Protein AF-A0A925MFT2-F1 (afdb_monomer)

Foldseek 3Di:
DDDDDDDDDDDDDDDPPPPDPPPFPWDQFPPRDIHHPQWDQQLVSPDTDGPQQLVQQVVHDFQDWGDDVPAAIFTDDSSGTDHDAAQPQDQHDPACAHFPGNVPAALVVVQAQDRDDWGQDRRRDIDCVRGDHHAQPQEDDDPACAHFARNVPAALVNVFAPDGPDWGADSRRHIDCVRPDQDGAQPQDQGPVAQAHAPGGPDWLVRQQAAAQPFIWGADSRRDTDNQRSALDDRHTEDGNQWYWDADPVGDIDTDGDD

Sequence (259 aa):
MFARACLWMVLGCVVALGSACVTSNASRCTSDVVCPSGMSCAPSGASCVDTDLVEACQGTSDGQSCLVAGFPPGTCFAGICQASRCGDARVTGTEECDGDVLASKTCQAFGFYEPTGLRCNAECRYDTSQCSGRCGDGIKNGAEQCDGTDLAKATCFTAGFYAAPGLTCKPNCMFDVAACTGGRCGDGVINALEQCDGAKFATTCALMGFAGAMSGLSCSDSCTFTTTSCLCSAGARCKAKTQRCECDKLGGCGCVAVR

pLDDT: mean 87.59, std 12.63, range [38.12, 98.0]

Nearest PDB structures (foldseek):
  3j7o-assembly1_W  TM=5.008E-01  e=5.931E+00  Sus scrofa
  5xu7-assembly1_C  TM=4.738E-01  e=5.577E+00  Escherichia coli K-12
  6rm3-assembly1_LW0  TM=4.426E-01  e=6.707E+00  Vairimorpha necatrix

Mean predicted aligned error: 12.87 Å

Solvent-accessible surface area (backbone atoms only — not comparable to full-atom values): 15012 Å² total; per-residue (Å²): 135,91,80,88,84,82,88,81,84,84,81,81,82,81,80,78,82,75,81,77,76,80,81,71,72,51,46,76,28,86,59,86,38,69,22,56,72,76,34,32,62,35,81,85,18,76,46,68,36,57,38,63,32,34,60,57,10,63,97,49,60,70,72,39,78,23,76,48,94,99,49,65,68,19,28,17,49,79,43,29,44,40,64,56,52,74,71,70,69,50,68,43,89,88,39,63,12,7,56,90,42,44,81,91,59,40,19,43,80,76,70,26,63,37,51,57,46,54,41,36,45,91,83,11,38,80,36,60,87,58,37,44,48,46,79,75,71,53,56,57,44,83,90,45,63,12,9,61,85,29,39,84,87,59,33,16,35,80,71,56,26,71,27,47,62,49,53,46,42,37,93,83,14,39,72,33,59,86,58,38,40,69,51,38,70,70,70,71,53,73,37,96,90,39,56,15,14,66,93,45,58,88,68,48,38,48,81,70,21,28,32,59,38,75,36,58,71,49,48,45,93,81,12,45,64,50,74,84,42,30,20,31,41,98,94,38,62,42,54,58,74,45,18,29,30,49,66,51,100,86,73,55,44,45,67,42,77,59,130

Structure (mmCIF, N/CA/C/O backbone):
data_AF-A0A925MFT2-F1
#
_entry.id   AF-A0A925MFT2-F1
#
loop_
_atom_site.group_PDB
_atom_site.id
_atom_site.type_symbol
_atom_site.label_atom_id
_atom_site.label_alt_id
_atom_site.label_comp_id
_atom_site.label_asym_id
_atom_site.label_entity_id
_atom_site.label_seq_id
_atom_site.pdbx_PDB_ins_code
_atom_site.Cartn_x
_atom_site.Cartn_y
_atom_site.Cartn_z
_atom_site.occupancy
_atom_site.B_iso_or_equiv
_atom_site.auth_seq_id
_atom_site.auth_comp_id
_atom_site.auth_asym_id
_atom_site.auth_atom_id
_atom_site.pdbx_PDB_model_num
ATOM 1 N N . MET A 1 1 ? -63.281 0.266 125.704 1.00 38.12 1 MET A N 1
ATOM 2 C CA . MET A 1 1 ? -63.140 -1.171 125.381 1.00 38.12 1 MET A CA 1
ATOM 3 C C . MET A 1 1 ? -62.760 -1.293 123.915 1.00 38.12 1 MET A C 1
ATOM 5 O O . MET A 1 1 ? -63.292 -0.559 123.099 1.00 38.12 1 MET A O 1
ATOM 9 N N . PHE A 1 2 ? -61.743 -2.106 123.646 1.00 39.50 2 PHE A N 1
ATOM 10 C CA . PHE A 1 2 ? -60.921 -2.137 122.435 1.00 39.50 2 PHE A CA 1
ATOM 11 C C . PHE A 1 2 ? -61.674 -2.533 121.154 1.00 39.50 2 PHE A C 1
ATOM 13 O O . PHE A 1 2 ? -62.404 -3.517 121.158 1.00 39.50 2 PHE A O 1
ATOM 20 N N . ALA A 1 3 ? -61.369 -1.862 120.040 1.00 40.06 3 ALA A N 1
ATOM 21 C CA . ALA A 1 3 ? -61.533 -2.412 118.695 1.00 40.06 3 ALA A CA 1
ATOM 22 C C . ALA A 1 3 ? -60.306 -2.027 117.850 1.00 40.06 3 ALA A C 1
ATOM 24 O O . ALA A 1 3 ? -60.046 -0.854 117.594 1.00 40.06 3 ALA A O 1
ATOM 25 N N . ARG A 1 4 ? -59.505 -3.038 117.498 1.00 46.34 4 ARG A N 1
ATOM 26 C CA . ARG A 1 4 ? -58.301 -2.948 116.661 1.00 46.34 4 ARG A CA 1
ATOM 27 C C . ARG A 1 4 ? -58.713 -2.731 115.201 1.00 46.34 4 ARG A C 1
ATOM 29 O O . ARG A 1 4 ? -59.431 -3.564 114.659 1.00 46.34 4 ARG A O 1
ATOM 36 N N . ALA A 1 5 ? -58.234 -1.662 114.566 1.00 45.50 5 ALA A N 1
ATOM 37 C CA . ALA A 1 5 ? -58.365 -1.458 113.123 1.00 45.50 5 ALA A CA 1
ATOM 38 C C . ALA A 1 5 ? -57.157 -2.064 112.393 1.00 45.50 5 ALA A C 1
ATOM 40 O O . ALA A 1 5 ? -56.010 -1.882 112.801 1.00 45.50 5 ALA A O 1
ATOM 41 N N . CYS A 1 6 ? -57.455 -2.841 111.355 1.00 43.38 6 CYS A N 1
ATOM 42 C CA . CYS A 1 6 ? -56.530 -3.677 110.605 1.00 43.38 6 CYS A CA 1
ATOM 43 C C . CYS A 1 6 ? -55.886 -2.910 109.436 1.00 43.38 6 CYS A C 1
ATOM 45 O O . CYS A 1 6 ? -56.496 -2.045 108.815 1.00 43.38 6 CYS A O 1
ATOM 47 N N . LEU A 1 7 ? -54.640 -3.282 109.175 1.00 42.62 7 LEU A N 1
ATOM 48 C CA . LEU A 1 7 ? -53.678 -2.819 108.181 1.00 42.62 7 LEU A CA 1
ATOM 49 C C . LEU A 1 7 ? -54.120 -3.100 106.731 1.00 42.62 7 LEU A C 1
ATOM 51 O O . LEU A 1 7 ? -54.342 -4.263 106.419 1.00 42.62 7 LEU A O 1
ATOM 55 N N . TRP A 1 8 ? -54.119 -2.107 105.831 1.00 42.12 8 TRP A N 1
ATOM 56 C CA . TRP A 1 8 ? -53.999 -2.325 104.374 1.00 42.12 8 TRP A CA 1
ATOM 57 C C . TRP A 1 8 ? -53.021 -1.305 103.769 1.00 42.12 8 TRP A C 1
ATOM 59 O O . TRP A 1 8 ? -53.326 -0.124 103.624 1.00 42.12 8 TRP A O 1
ATOM 69 N N . MET A 1 9 ? -51.812 -1.776 103.455 1.00 46.78 9 MET A N 1
ATOM 70 C CA . MET A 1 9 ? -50.780 -1.046 102.716 1.00 46.78 9 MET A CA 1
ATOM 71 C C . MET A 1 9 ? -51.081 -1.196 101.216 1.00 46.78 9 MET A C 1
ATOM 73 O O . MET A 1 9 ? -51.056 -2.307 100.692 1.00 46.78 9 MET A O 1
ATOM 77 N N . VAL A 1 10 ? -51.394 -0.098 100.526 1.00 53.25 10 VAL A N 1
ATOM 78 C CA . VAL A 1 10 ? -51.602 -0.087 99.069 1.00 53.25 10 VAL A CA 1
ATOM 79 C C . VAL A 1 10 ? -50.234 -0.050 98.388 1.00 53.25 10 VAL A C 1
ATOM 81 O O . VAL A 1 10 ? -49.556 0.976 98.393 1.00 53.25 10 VAL A O 1
ATOM 84 N N . LEU A 1 11 ? -49.813 -1.182 97.824 1.00 50.75 11 LEU A N 1
ATOM 85 C CA . LEU A 1 11 ? -48.606 -1.291 97.007 1.00 50.75 11 LEU A CA 1
ATOM 86 C C . LEU A 1 11 ? -48.924 -0.761 95.596 1.00 50.75 11 LEU A C 1
ATOM 88 O O . LEU A 1 11 ? -49.594 -1.424 94.807 1.00 50.75 11 LEU A O 1
ATOM 92 N N . GLY A 1 12 ? -48.496 0.468 95.299 1.00 51.16 12 GLY A N 1
ATOM 93 C CA . GLY A 1 12 ? -48.642 1.083 93.978 1.00 51.16 12 GLY A CA 1
ATOM 94 C C . GLY A 1 12 ? -47.750 0.394 92.945 1.00 51.16 12 GLY A C 1
ATOM 95 O O . GLY A 1 12 ? -46.526 0.464 93.026 1.00 51.16 12 GLY A O 1
ATOM 96 N N . CYS A 1 13 ? -48.364 -0.272 91.969 1.00 45.59 13 CYS A N 1
ATOM 97 C CA . CYS A 1 13 ? -47.673 -0.920 90.860 1.00 45.59 13 CYS A CA 1
ATOM 98 C C . CYS A 1 13 ? -47.281 0.143 89.817 1.00 45.59 13 CYS A C 1
ATOM 100 O O . CYS A 1 13 ? -48.120 0.605 89.045 1.00 45.59 13 CYS A O 1
ATOM 102 N N . VAL A 1 14 ? -46.013 0.562 89.809 1.00 55.78 14 VAL A N 1
ATOM 103 C CA . VAL A 1 14 ? -45.446 1.414 88.752 1.00 55.78 14 VAL A CA 1
ATOM 104 C C . VAL A 1 14 ? -45.285 0.556 87.497 1.00 55.78 14 VAL A C 1
ATOM 106 O O . VAL A 1 14 ? -44.393 -0.286 87.419 1.00 55.78 14 VAL A O 1
ATOM 109 N N . VAL A 1 15 ? -46.175 0.737 86.521 1.00 57.06 15 VAL A N 1
ATOM 110 C CA . VAL A 1 15 ? -46.064 0.102 85.203 1.00 57.06 15 VAL A CA 1
ATOM 111 C C . VAL A 1 15 ? -44.966 0.824 84.423 1.00 57.06 15 VAL A C 1
ATOM 113 O O . VAL A 1 15 ? -45.175 1.910 83.886 1.00 57.06 15 VAL A O 1
ATOM 116 N N . ALA A 1 16 ? -43.776 0.228 84.386 1.00 54.97 16 ALA A N 1
ATOM 117 C CA . ALA A 1 16 ? -42.713 0.637 83.482 1.00 54.97 16 ALA A CA 1
ATOM 118 C C . ALA A 1 16 ? -43.128 0.282 82.045 1.00 54.97 16 ALA A C 1
ATOM 120 O O . ALA A 1 16 ? -43.105 -0.883 81.650 1.00 54.97 16 ALA A O 1
ATOM 121 N N . L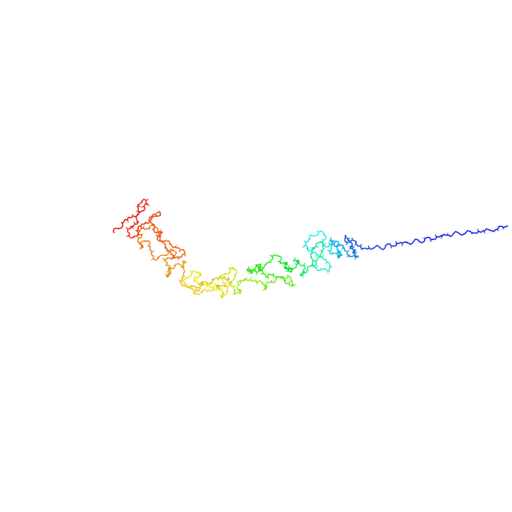EU A 1 17 ? -43.535 1.287 81.267 1.00 56.19 17 LEU A N 1
ATOM 122 C CA . LEU A 1 17 ? -43.662 1.172 79.815 1.00 56.19 17 LEU A CA 1
ATOM 123 C C . LEU A 1 17 ? -42.255 0.972 79.242 1.00 56.19 17 LEU A C 1
ATOM 125 O O . LEU A 1 17 ? -41.525 1.932 79.006 1.00 56.19 17 LEU A O 1
ATOM 129 N N . GLY A 1 18 ? -41.853 -0.288 79.083 1.00 53.09 18 GLY A N 1
ATOM 130 C CA . GLY A 1 18 ? -40.642 -0.647 78.364 1.00 53.09 18 GLY A CA 1
ATOM 131 C C . GLY A 1 18 ? -40.789 -0.233 76.906 1.00 53.09 18 GLY A C 1
ATOM 132 O O . GLY A 1 18 ? -41.547 -0.842 76.154 1.00 53.09 18 GLY A O 1
ATOM 133 N N . SER A 1 19 ? -40.080 0.817 76.508 1.00 60.16 19 SER A N 1
ATOM 134 C CA . SER A 1 19 ? -39.853 1.171 75.113 1.00 60.16 19 SER A CA 1
ATOM 135 C C . SER A 1 19 ? -39.113 0.008 74.447 1.00 60.16 19 SER A C 1
ATOM 137 O O . SER A 1 19 ? -37.902 -0.140 74.589 1.00 60.16 19 SER A O 1
ATOM 139 N N . ALA A 1 20 ? -39.845 -0.857 73.746 1.00 55.69 20 ALA A N 1
ATOM 140 C CA . ALA A 1 20 ? -39.244 -1.842 72.862 1.00 55.69 20 ALA A CA 1
ATOM 141 C C . ALA A 1 20 ? -38.667 -1.091 71.656 1.00 55.69 20 ALA A C 1
ATOM 143 O O . ALA A 1 20 ? -39.405 -0.637 70.781 1.00 55.69 20 ALA A O 1
ATOM 144 N N . CYS A 1 21 ? -37.349 -0.907 71.629 1.00 61.19 21 CYS A N 1
ATOM 145 C CA . CYS A 1 21 ? -36.664 -0.445 70.431 1.00 61.19 21 CYS A CA 1
ATOM 146 C C . CYS A 1 21 ? -36.882 -1.494 69.336 1.00 61.19 21 CYS A C 1
ATOM 148 O O . CYS A 1 21 ? -36.379 -2.611 69.443 1.00 61.19 21 CYS A O 1
ATOM 150 N N . VAL A 1 22 ? -37.627 -1.151 68.284 1.00 60.19 22 VAL A N 1
ATOM 151 C CA . VAL A 1 22 ? -37.594 -1.928 67.044 1.00 60.19 22 VAL A CA 1
ATOM 152 C C . VAL A 1 22 ? -36.184 -1.753 66.491 1.00 60.19 22 VAL A C 1
ATOM 154 O O . VAL A 1 22 ? -35.821 -0.668 66.039 1.00 60.19 22 VAL A O 1
ATOM 157 N N . THR A 1 23 ? -35.350 -2.784 66.603 1.00 58.16 23 THR A N 1
ATOM 158 C CA . THR A 1 23 ? -34.022 -2.788 65.991 1.00 58.16 23 THR A CA 1
ATOM 159 C C . THR A 1 23 ? -34.214 -2.931 64.491 1.00 58.16 23 THR A C 1
ATOM 161 O O . THR A 1 23 ? -34.389 -4.032 63.971 1.00 58.16 23 THR A O 1
ATOM 164 N N . SER A 1 24 ? -3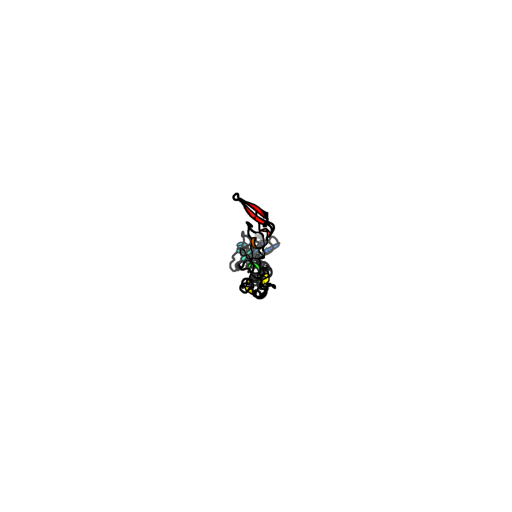4.250 -1.806 63.789 1.00 64.75 24 SER A N 1
ATOM 165 C CA . SER A 1 24 ? -34.212 -1.796 62.335 1.00 64.75 24 SER A CA 1
ATOM 166 C C . SER A 1 24 ? -32.866 -2.379 61.894 1.00 64.75 24 SER A C 1
ATOM 168 O O . SER A 1 24 ? -31.831 -1.789 62.193 1.00 64.75 24 SER A O 1
ATOM 170 N N . ASN A 1 25 ? -32.859 -3.491 61.151 1.00 74.12 25 ASN A N 1
ATOM 171 C CA . ASN A 1 25 ? -31.677 -3.990 60.422 1.00 74.12 25 ASN A CA 1
ATOM 172 C C . ASN A 1 25 ? -31.381 -3.099 59.199 1.00 74.12 25 ASN A C 1
ATOM 174 O O . ASN A 1 25 ? -31.184 -3.589 58.090 1.00 74.12 25 ASN A O 1
ATOM 178 N N . ALA A 1 26 ? -31.464 -1.784 59.389 1.00 81.12 26 ALA A N 1
ATOM 179 C CA . ALA A 1 26 ? -31.275 -0.779 58.365 1.00 81.12 26 ALA A CA 1
ATOM 180 C C . ALA A 1 26 ? -29.885 -0.166 58.539 1.00 81.12 26 ALA A C 1
ATOM 182 O O . ALA A 1 26 ? -29.541 0.315 59.622 1.00 81.12 26 ALA A O 1
ATOM 183 N N . SER A 1 27 ? -29.080 -0.202 57.485 1.00 83.25 27 SER A N 1
ATOM 184 C CA . SER A 1 27 ? -27.717 0.326 57.485 1.00 83.25 27 SER A CA 1
ATOM 185 C C . SER A 1 27 ? -27.731 1.791 57.042 1.00 83.25 27 SER A C 1
ATOM 187 O O . SER A 1 27 ? -28.384 2.154 56.065 1.00 83.25 27 SER A O 1
ATOM 189 N N . ARG A 1 28 ? -27.047 2.668 57.787 1.00 87.12 28 ARG A N 1
ATOM 190 C CA . ARG A 1 28 ? -26.844 4.068 57.380 1.00 87.12 28 ARG A CA 1
ATOM 191 C C . ARG A 1 28 ? -25.564 4.176 56.568 1.00 87.12 28 ARG A C 1
ATOM 193 O O . ARG A 1 28 ? -24.501 3.786 57.046 1.00 87.12 28 ARG A O 1
ATOM 200 N N . CYS A 1 29 ? -25.679 4.738 55.376 1.00 88.31 29 CYS A N 1
ATOM 201 C CA . CYS A 1 29 ? -24.557 5.050 54.511 1.00 88.31 29 CYS A CA 1
ATOM 202 C C . CYS A 1 29 ? -23.984 6.428 54.838 1.00 88.31 29 CYS A C 1
ATOM 204 O O . CYS A 1 29 ? -24.609 7.244 55.516 1.00 88.31 29 CYS A O 1
ATOM 206 N N . THR A 1 30 ? -22.798 6.712 54.306 1.00 85.38 30 THR A N 1
ATOM 207 C CA . THR A 1 30 ? -22.086 7.976 54.531 1.00 85.38 30 THR A CA 1
ATOM 208 C C . THR A 1 30 ? -22.842 9.205 54.005 1.00 85.38 30 THR A C 1
ATOM 210 O O . THR A 1 30 ? -22.586 10.310 54.469 1.00 85.38 30 THR A O 1
ATOM 213 N N . SER A 1 31 ? -23.779 9.045 53.062 1.00 78.62 31 SER A N 1
ATOM 214 C CA . SER A 1 31 ? -24.493 10.156 52.411 1.00 78.62 31 SER A CA 1
ATOM 215 C C . SER A 1 31 ? -25.959 10.315 52.851 1.00 78.62 31 SER A C 1
ATOM 217 O O . SER A 1 31 ? -26.830 10.497 52.004 1.00 78.62 31 SER A O 1
ATOM 219 N N . ASP A 1 32 ? -26.261 10.187 54.146 1.00 86.06 32 ASP A N 1
ATOM 220 C CA . ASP A 1 32 ? -27.629 10.265 54.712 1.00 86.06 32 ASP A CA 1
ATOM 221 C C . ASP A 1 32 ? -28.658 9.278 54.112 1.00 86.06 32 ASP A C 1
ATOM 223 O O . ASP A 1 32 ? -29.850 9.325 54.422 1.00 86.06 32 ASP A O 1
ATOM 227 N N . VAL A 1 33 ? -28.201 8.323 53.300 1.00 90.69 33 VAL A N 1
ATOM 228 C CA . VAL A 1 33 ? -29.012 7.235 52.752 1.00 90.69 33 VAL A CA 1
ATOM 229 C C . VAL A 1 33 ? -29.128 6.130 53.798 1.00 90.69 33 VAL A C 1
ATOM 231 O O . VAL A 1 33 ? -28.144 5.756 54.438 1.00 90.69 33 VAL A O 1
ATOM 234 N N . VAL A 1 34 ? -30.336 5.597 53.977 1.00 91.50 34 VAL A N 1
ATOM 235 C CA . VAL A 1 34 ? -30.604 4.465 54.871 1.00 91.50 34 VAL A CA 1
ATOM 236 C C . VAL A 1 34 ? -31.116 3.297 54.044 1.00 91.50 34 VAL A C 1
ATOM 238 O O . VAL A 1 34 ? -32.163 3.409 53.407 1.00 91.50 34 VAL A O 1
ATOM 241 N N . CYS A 1 35 ? -30.390 2.183 54.062 1.00 90.44 35 CYS A N 1
ATOM 242 C CA . CYS A 1 35 ? -30.739 1.002 53.289 1.00 90.44 35 CYS A CA 1
ATOM 243 C C . CYS A 1 35 ? -31.637 0.046 54.077 1.00 90.44 35 CYS A C 1
ATOM 245 O O . CYS A 1 35 ? -31.412 -0.158 55.274 1.00 90.44 35 CYS A O 1
ATOM 247 N N . PRO A 1 36 ? -32.669 -0.530 53.433 1.00 89.62 36 PRO A N 1
ATOM 248 C CA . PRO A 1 36 ? -33.518 -1.541 54.046 1.00 89.62 36 PRO A CA 1
ATOM 249 C C . PRO A 1 36 ? -32.754 -2.857 54.243 1.00 89.62 36 PRO A C 1
ATOM 251 O O . PRO A 1 36 ? -31.649 -3.053 53.741 1.00 89.62 36 PRO A O 1
ATOM 254 N N . SER A 1 37 ? -33.362 -3.781 54.982 1.00 86.38 37 SER A N 1
ATOM 255 C CA . SER A 1 37 ? -32.787 -5.103 55.237 1.00 86.38 37 SER A CA 1
ATOM 256 C C . SER A 1 37 ? -32.556 -5.874 53.932 1.00 86.38 37 SER A C 1
ATOM 258 O O . SER A 1 37 ? -33.445 -5.915 53.085 1.00 86.38 37 SER A O 1
ATOM 260 N N . GLY A 1 38 ? -31.378 -6.490 53.790 1.00 82.50 38 GLY A N 1
ATOM 261 C CA . GLY A 1 38 ? -30.958 -7.192 52.567 1.00 82.50 38 GLY A CA 1
ATOM 262 C C . GLY A 1 38 ? -30.256 -6.308 51.530 1.00 82.50 38 GLY A C 1
ATOM 263 O O . GLY A 1 38 ? -29.895 -6.797 50.467 1.00 82.50 38 GLY A O 1
ATOM 264 N N . MET A 1 39 ? -30.054 -5.019 51.823 1.00 90.25 39 MET A N 1
ATOM 265 C CA . MET A 1 39 ? -29.257 -4.120 50.991 1.00 90.25 39 MET A CA 1
ATOM 266 C C . MET A 1 39 ? -28.061 -3.562 51.758 1.00 90.25 39 MET A C 1
ATOM 268 O O . MET A 1 39 ? -28.143 -3.224 52.943 1.00 90.25 39 MET A O 1
ATOM 272 N N . SER A 1 40 ? -26.960 -3.403 51.035 1.00 90.81 40 SER A N 1
ATOM 273 C CA . SER A 1 40 ? -25.732 -2.783 51.510 1.00 90.81 40 SER A CA 1
ATOM 274 C C . SER A 1 40 ? -25.544 -1.414 50.865 1.00 90.81 40 SER A C 1
ATOM 276 O O . SER A 1 40 ? -26.008 -1.141 49.755 1.00 90.81 40 SER A O 1
ATOM 278 N N . CYS A 1 41 ? -24.837 -0.53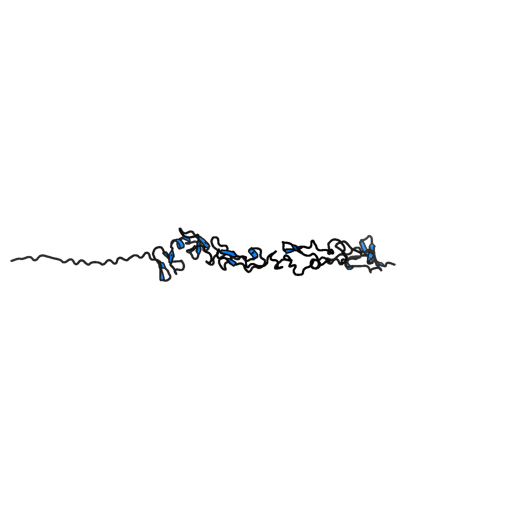2 51.565 1.00 90.38 41 CYS A N 1
ATOM 279 C CA . CYS A 1 41 ? -24.405 0.730 50.985 1.00 90.38 41 CYS A CA 1
ATOM 280 C C . CYS A 1 41 ? -23.462 0.457 49.812 1.00 90.38 41 CYS A C 1
ATOM 282 O O . CYS A 1 41 ? -22.474 -0.263 49.971 1.00 90.38 41 CYS A O 1
ATOM 284 N N . ALA A 1 42 ? -23.731 1.068 48.658 1.00 89.06 42 ALA A N 1
ATOM 285 C CA . ALA A 1 42 ? -22.765 1.108 47.570 1.00 89.06 42 ALA A CA 1
ATOM 286 C C . ALA A 1 42 ? -21.446 1.727 48.074 1.00 89.06 42 ALA A C 1
ATOM 288 O O . ALA A 1 42 ? -21.489 2.597 48.950 1.00 89.06 42 ALA A O 1
ATOM 289 N N . PRO A 1 43 ? -20.279 1.381 47.506 1.00 85.56 43 PRO A N 1
ATOM 290 C CA . PRO A 1 43 ? -19.001 1.973 47.916 1.00 85.56 43 PRO A CA 1
ATOM 291 C C . PRO A 1 43 ? -18.942 3.504 47.783 1.00 85.56 43 PRO A C 1
ATOM 293 O O . PRO A 1 43 ? -18.203 4.159 48.512 1.00 85.56 43 PRO A O 1
ATOM 296 N N . SER A 1 44 ? -19.768 4.096 46.911 1.00 84.94 44 SER A N 1
ATOM 297 C CA . SER A 1 44 ? -19.952 5.552 46.808 1.00 84.94 44 SER A CA 1
ATOM 298 C C . SER A 1 44 ? -20.721 6.173 47.984 1.00 84.94 44 SER A C 1
ATOM 300 O O . SER A 1 44 ? -20.773 7.393 48.111 1.00 84.94 44 SER A O 1
ATOM 302 N N . GLY A 1 45 ? -21.378 5.359 48.812 1.00 84.50 45 GLY A N 1
ATOM 303 C CA . GLY A 1 45 ? -22.275 5.766 49.894 1.00 84.50 45 GLY A CA 1
ATOM 304 C C . GLY A 1 45 ? -23.647 6.263 49.430 1.00 84.50 45 GLY A C 1
ATOM 305 O O . GLY A 1 45 ? -24.574 6.251 50.229 1.00 84.50 45 GLY A O 1
ATOM 306 N N . ALA A 1 46 ? -23.792 6.634 48.153 1.00 87.06 46 ALA A N 1
ATOM 307 C CA . ALA A 1 46 ? -24.928 7.384 47.606 1.00 87.06 46 ALA A CA 1
ATOM 308 C C . ALA A 1 46 ? -26.192 6.566 47.302 1.00 87.06 46 ALA A C 1
ATOM 310 O O . ALA A 1 46 ? -27.219 7.135 46.937 1.00 87.06 46 ALA A O 1
ATOM 311 N N . SER A 1 47 ? -26.131 5.238 47.389 1.00 89.75 47 SER A N 1
ATOM 312 C CA . SER A 1 47 ? -27.246 4.367 47.005 1.00 89.75 47 SER A CA 1
ATOM 313 C C . SER A 1 47 ? -27.195 3.030 47.733 1.00 89.75 47 SER A C 1
ATOM 315 O O . SER A 1 47 ? -26.144 2.619 48.230 1.00 89.75 47 SER A O 1
ATOM 317 N N . CYS A 1 48 ? -28.344 2.363 47.774 1.00 91.44 48 CYS A N 1
ATOM 318 C CA . CYS A 1 48 ? -28.480 1.005 48.274 1.00 91.44 48 CYS A CA 1
ATOM 319 C C . CYS A 1 48 ? -28.408 0.032 47.106 1.00 91.44 48 CYS A C 1
ATOM 321 O O . CYS A 1 48 ? -29.092 0.215 46.099 1.00 91.44 48 CYS A O 1
ATOM 323 N N . VAL A 1 49 ? -27.588 -0.995 47.259 1.00 91.88 49 VAL A N 1
ATOM 324 C CA . VAL A 1 49 ? -27.425 -2.083 46.298 1.00 91.88 49 VAL A CA 1
ATOM 325 C C . VAL A 1 49 ? -27.579 -3.407 47.025 1.00 91.88 49 VAL A C 1
ATOM 327 O O . VAL A 1 49 ? -27.397 -3.482 48.241 1.00 91.88 49 VAL A O 1
ATOM 330 N N . ASP A 1 50 ? -27.959 -4.441 46.285 1.00 91.62 50 ASP A N 1
ATOM 331 C CA . ASP A 1 50 ? -28.077 -5.786 46.837 1.00 91.62 50 ASP A CA 1
ATOM 332 C C . ASP A 1 50 ? -26.743 -6.226 47.463 1.00 91.62 50 ASP A C 1
ATOM 334 O O . ASP A 1 50 ? -25.671 -5.981 46.893 1.00 91.62 50 ASP A O 1
ATOM 338 N N . THR A 1 51 ? -26.805 -6.812 48.660 1.00 90.38 51 THR A N 1
ATOM 339 C CA . THR A 1 51 ? -25.613 -7.219 49.410 1.00 90.38 51 THR A CA 1
ATOM 340 C C . THR A 1 51 ? -24.761 -8.214 48.617 1.00 90.38 51 THR A C 1
ATOM 342 O O . THR A 1 51 ? -23.537 -8.059 48.603 1.00 90.38 51 THR A O 1
ATOM 345 N N . ASP A 1 52 ? -25.378 -9.127 47.860 1.00 91.38 52 ASP A N 1
ATOM 346 C CA . ASP A 1 52 ? -24.667 -10.155 47.092 1.00 91.38 52 ASP A CA 1
ATOM 347 C C . ASP A 1 52 ? -23.812 -9.537 45.969 1.00 91.38 52 ASP A C 1
ATOM 349 O O . ASP A 1 52 ? -22.719 -10.018 45.665 1.00 91.38 52 ASP A O 1
ATOM 353 N N . LEU A 1 53 ? -24.265 -8.424 45.371 1.00 91.75 53 LEU A N 1
ATOM 354 C CA . LEU A 1 53 ? -23.522 -7.715 44.318 1.00 91.75 53 LEU A CA 1
ATOM 355 C C . LEU A 1 53 ? -22.272 -7.011 44.859 1.00 91.75 53 LEU A C 1
ATOM 357 O O . LEU A 1 53 ? -21.283 -6.880 44.135 1.00 91.75 53 LEU A O 1
ATOM 361 N N . VAL A 1 54 ? -22.317 -6.527 46.102 1.00 91.69 54 VAL A N 1
ATOM 362 C CA . VAL A 1 54 ? -21.175 -5.867 46.757 1.00 91.69 54 VAL A CA 1
ATOM 363 C C . VAL A 1 54 ? -20.175 -6.907 47.252 1.00 91.69 54 VAL A C 1
ATOM 365 O O . VAL A 1 54 ? -18.973 -6.757 47.035 1.00 91.69 54 VAL A O 1
ATOM 368 N N . GLU A 1 55 ? -20.659 -7.986 47.870 1.00 91.88 55 GLU A N 1
ATOM 369 C CA . GLU A 1 55 ? -19.811 -9.076 48.362 1.00 91.88 55 GLU A CA 1
ATOM 370 C C . GLU A 1 55 ? -19.069 -9.781 47.222 1.00 91.88 55 GLU A C 1
ATOM 372 O O . GLU A 1 55 ? -17.871 -10.038 47.341 1.00 91.88 55 GLU A O 1
ATOM 377 N N . ALA A 1 56 ? -19.724 -9.991 46.073 1.00 91.94 56 ALA A N 1
ATOM 378 C CA . ALA A 1 56 ? -19.102 -10.603 44.897 1.00 91.94 56 ALA A CA 1
ATOM 379 C C . ALA A 1 56 ? -17.903 -9.818 44.331 1.00 91.94 56 ALA A C 1
ATOM 381 O O . ALA A 1 56 ? -17.108 -10.383 43.582 1.00 91.94 56 ALA A O 1
ATOM 382 N N . CYS A 1 57 ? -17.764 -8.534 44.675 1.00 94.06 57 CYS A N 1
ATOM 383 C CA . CYS A 1 57 ? -16.673 -7.670 44.222 1.00 94.06 57 CYS A CA 1
ATOM 384 C C . CYS A 1 57 ? -15.794 -7.139 45.356 1.00 94.06 57 CYS A C 1
ATOM 386 O O . CYS A 1 57 ? -14.898 -6.321 45.125 1.00 94.06 57 CYS A O 1
ATOM 388 N N . GLN A 1 58 ? -16.001 -7.610 46.585 1.00 91.81 58 GLN A N 1
ATOM 389 C CA . GLN A 1 58 ? -15.214 -7.172 47.725 1.00 91.81 58 GLN A CA 1
ATOM 390 C C . GLN A 1 58 ? -13.751 -7.614 47.569 1.00 91.81 58 GLN A C 1
ATOM 392 O O . GLN A 1 58 ? -13.449 -8.794 47.415 1.00 91.81 58 GLN A O 1
ATOM 397 N N . GLY A 1 59 ? -12.822 -6.653 47.588 1.00 88.62 59 GLY A N 1
ATOM 398 C CA . GLY A 1 59 ? -11.390 -6.923 47.395 1.00 88.62 59 GLY A CA 1
ATOM 399 C C . GLY A 1 59 ? -11.005 -7.320 45.965 1.00 88.62 59 GLY A C 1
ATOM 400 O O . GLY A 1 59 ? -9.860 -7.698 45.727 1.00 88.62 59 GLY A O 1
ATOM 401 N N . THR A 1 60 ? -11.939 -7.212 45.021 1.00 91.38 60 THR A N 1
ATOM 402 C CA . THR A 1 60 ? -11.722 -7.517 43.609 1.00 91.38 60 THR A CA 1
ATOM 403 C C . THR A 1 60 ? -11.491 -6.220 42.830 1.00 91.38 60 THR A C 1
ATOM 405 O O . THR A 1 60 ? -12.118 -5.198 43.109 1.00 91.38 60 THR A O 1
ATOM 408 N N . SER A 1 61 ? -10.566 -6.231 41.867 1.00 91.25 61 SER A N 1
ATOM 409 C CA . SER A 1 61 ? -10.299 -5.069 41.014 1.00 91.25 61 SER A CA 1
ATOM 410 C C . SER A 1 61 ? -11.383 -4.874 39.952 1.00 91.25 61 SER A C 1
ATOM 412 O O . SER A 1 61 ? -11.994 -5.840 39.490 1.00 91.25 61 SER A O 1
ATOM 414 N N . ASP A 1 62 ? -11.561 -3.633 39.499 1.00 90.06 62 ASP A N 1
ATOM 415 C CA . ASP A 1 62 ? -12.459 -3.330 38.384 1.00 90.06 62 ASP A CA 1
ATOM 416 C C . ASP A 1 62 ? -12.103 -4.154 37.131 1.00 90.06 62 ASP A C 1
ATOM 418 O O . ASP A 1 62 ? -10.930 -4.393 36.830 1.00 90.06 62 ASP A O 1
ATOM 422 N N . GLY A 1 63 ? -13.131 -4.614 36.413 1.00 85.94 63 GLY A N 1
ATOM 423 C CA . GLY A 1 63 ? -13.013 -5.437 35.205 1.00 85.94 63 GLY A CA 1
ATOM 424 C C . GLY A 1 63 ? -12.876 -6.946 35.443 1.00 85.94 63 GLY A C 1
ATOM 425 O O . GLY A 1 63 ? -12.947 -7.717 34.488 1.00 85.94 63 GLY A O 1
ATOM 426 N N . GLN A 1 64 ? -12.715 -7.405 36.688 1.00 90.06 64 GLN A N 1
ATOM 427 C CA . GLN A 1 64 ? -12.782 -8.838 37.003 1.00 90.06 64 GLN A CA 1
ATOM 428 C C . GLN A 1 64 ? -14.216 -9.360 36.873 1.00 90.06 64 GLN A C 1
ATOM 430 O O . GLN A 1 64 ? -15.171 -8.668 37.221 1.00 90.06 64 GLN A O 1
ATOM 435 N N . SER A 1 65 ? -14.366 -10.599 36.407 1.00 89.44 65 SER A N 1
ATOM 436 C CA . SER A 1 65 ? -15.661 -11.278 36.337 1.00 89.44 65 SER A CA 1
ATOM 437 C C . SER A 1 65 ? -16.224 -11.563 37.730 1.00 89.44 65 SER A C 1
ATOM 439 O O . SER A 1 65 ? -15.495 -12.051 38.593 1.00 89.44 65 SER A O 1
ATOM 441 N N . CYS A 1 66 ? -17.525 -11.362 37.907 1.00 90.94 66 CYS A N 1
ATOM 442 C CA . CYS A 1 66 ? -18.268 -11.708 39.115 1.00 90.94 66 CYS A CA 1
ATOM 443 C C . CYS A 1 66 ? -19.511 -12.536 38.755 1.00 90.94 66 CYS A C 1
ATOM 445 O O . CYS A 1 66 ? -20.105 -12.371 37.686 1.00 90.94 66 CYS A O 1
ATOM 447 N N . LEU A 1 67 ? -19.887 -13.458 39.644 1.00 90.44 67 LEU A N 1
ATOM 448 C CA . LEU A 1 67 ? -21.041 -14.340 39.480 1.00 90.44 67 LEU A CA 1
ATOM 449 C C . LEU A 1 67 ? -21.910 -14.260 40.730 1.00 90.44 67 LEU A C 1
ATOM 451 O O . LEU A 1 67 ? -21.439 -14.547 41.828 1.00 90.44 67 LEU A O 1
ATOM 455 N N . VAL A 1 68 ? -23.178 -13.904 40.543 1.00 90.94 68 VAL A N 1
ATOM 456 C CA . VAL A 1 68 ? -24.185 -13.842 41.606 1.00 90.94 68 VAL A CA 1
ATOM 457 C C . VAL A 1 68 ? -25.352 -14.747 41.221 1.00 90.94 68 VAL A C 1
ATOM 459 O O . VAL A 1 68 ? -25.744 -14.816 40.055 1.00 90.94 68 VAL A O 1
ATOM 462 N N . ALA A 1 69 ? -25.883 -15.502 42.183 1.00 88.69 69 ALA A N 1
ATOM 463 C CA . ALA A 1 69 ? -26.952 -16.459 41.923 1.00 88.69 69 ALA A CA 1
ATOM 464 C C . ALA A 1 69 ? -28.214 -15.742 41.409 1.00 88.69 69 ALA A C 1
ATOM 466 O O . ALA A 1 69 ? -28.708 -14.812 42.035 1.00 88.69 69 ALA A O 1
ATOM 467 N N . GLY A 1 70 ? -28.741 -16.171 40.258 1.00 84.44 70 GLY A N 1
ATOM 468 C CA . GLY A 1 70 ? -29.905 -15.529 39.628 1.00 84.44 70 GLY A CA 1
ATOM 469 C C . GLY A 1 70 ? -29.597 -14.224 38.881 1.00 84.44 70 GLY A C 1
ATOM 470 O O . GLY A 1 70 ? -30.516 -13.614 38.337 1.00 84.44 70 GLY A O 1
ATOM 471 N N . PHE A 1 71 ? -28.327 -13.822 38.805 1.00 82.56 71 PHE A N 1
ATOM 472 C CA . PHE A 1 71 ? -27.860 -12.660 38.057 1.00 82.56 71 PHE A CA 1
ATOM 473 C C . PHE A 1 71 ? -27.079 -13.108 36.806 1.00 82.56 71 PHE A C 1
ATOM 475 O O . PHE A 1 71 ? -26.375 -14.123 36.859 1.00 82.56 71 PHE A O 1
ATOM 482 N N . PRO A 1 72 ? -27.179 -12.398 35.665 1.00 83.50 72 PRO A N 1
ATOM 483 C CA . PRO A 1 72 ? -26.324 -12.662 34.510 1.00 83.50 72 PRO A CA 1
ATOM 484 C C . PRO A 1 72 ? -24.836 -12.534 34.875 1.00 83.50 72 PRO A C 1
ATOM 486 O O . PRO A 1 72 ? -24.507 -11.819 35.823 1.00 83.50 72 PRO A O 1
ATOM 489 N N . PRO A 1 73 ? -23.920 -13.170 34.120 1.00 85.88 73 PRO A N 1
ATOM 490 C CA . PRO A 1 73 ? -22.493 -12.921 34.279 1.00 85.88 73 PRO A CA 1
ATOM 491 C C . PRO A 1 73 ? -22.205 -11.418 34.248 1.00 85.88 73 PRO A C 1
ATOM 493 O O . PRO A 1 73 ? -22.693 -10.698 33.373 1.00 85.88 73 PRO A O 1
ATOM 496 N N . GLY A 1 74 ? -21.444 -10.951 35.231 1.00 89.50 74 GLY A N 1
ATOM 497 C CA . GLY A 1 74 ? -21.135 -9.541 35.393 1.00 89.50 74 GLY A CA 1
ATOM 498 C C . GLY A 1 74 ? -19.647 -9.292 35.551 1.00 89.50 74 GLY A C 1
ATOM 499 O O . GLY A 1 74 ? -18.824 -10.211 35.572 1.00 89.50 74 GLY A O 1
ATOM 500 N N . THR A 1 75 ? -19.306 -8.020 35.694 1.00 91.56 75 THR A N 1
ATOM 501 C CA . THR A 1 75 ? -17.958 -7.570 36.027 1.00 91.56 75 THR A CA 1
ATOM 502 C C . THR A 1 75 ? -17.989 -6.589 37.188 1.00 91.56 75 THR A C 1
ATOM 504 O O . THR A 1 75 ? -18.955 -5.848 37.382 1.00 91.56 75 THR A O 1
ATOM 507 N N . CYS A 1 76 ? -16.930 -6.603 37.990 1.00 92.19 76 CYS A N 1
ATOM 508 C CA . CYS A 1 76 ? -16.773 -5.675 39.091 1.00 92.19 76 CYS A CA 1
ATOM 509 C C . CYS A 1 76 ? -16.488 -4.273 38.571 1.00 92.19 76 CYS A C 1
ATOM 511 O O . CYS A 1 76 ? -15.591 -4.073 37.749 1.00 92.19 76 CYS A O 1
ATOM 513 N N . PHE A 1 77 ? -17.232 -3.300 39.084 1.00 90.62 77 PHE A N 1
ATOM 514 C CA . PHE A 1 77 ? -16.944 -1.894 38.880 1.00 90.62 77 PHE A CA 1
ATOM 515 C C . PHE A 1 77 ? -17.271 -1.086 40.128 1.00 90.62 77 PHE A C 1
ATOM 517 O O . PHE A 1 77 ? -18.392 -1.148 40.638 1.00 90.62 77 PHE A O 1
ATOM 524 N N . ALA A 1 78 ? -16.295 -0.313 40.603 1.00 89.88 78 ALA A N 1
ATOM 525 C CA . ALA A 1 78 ? -16.403 0.476 41.824 1.00 89.88 78 ALA A CA 1
ATOM 526 C C . ALA A 1 78 ? -16.897 -0.365 43.019 1.00 89.88 78 ALA A C 1
ATOM 528 O O . ALA A 1 78 ? -17.702 0.104 43.821 1.00 89.88 78 ALA A O 1
ATOM 529 N N . GLY A 1 79 ? -16.432 -1.619 43.106 1.00 89.94 79 GLY A N 1
ATOM 530 C CA . GLY A 1 79 ? -16.778 -2.567 44.170 1.00 89.94 79 GLY A CA 1
ATOM 531 C C . GLY A 1 79 ? -18.197 -3.145 44.106 1.00 89.94 79 GLY A C 1
ATOM 532 O O . GLY A 1 79 ? -18.683 -3.638 45.118 1.00 89.94 79 GLY A O 1
ATOM 533 N N . ILE A 1 80 ? -18.868 -3.082 42.950 1.00 91.31 80 ILE A N 1
ATOM 534 C CA . ILE A 1 80 ? -20.207 -3.653 42.734 1.00 91.31 80 ILE A CA 1
ATOM 535 C C . ILE A 1 80 ? -20.186 -4.539 41.487 1.00 91.31 80 ILE A C 1
ATOM 537 O O . ILE A 1 80 ? -19.646 -4.140 40.454 1.00 91.31 80 ILE A O 1
ATOM 541 N N . CYS A 1 81 ? -20.801 -5.717 41.563 1.00 91.62 81 CYS A N 1
ATOM 542 C CA . CYS A 1 81 ? -20.997 -6.592 40.413 1.00 91.62 81 CYS A CA 1
ATOM 543 C C . CYS A 1 81 ? -22.074 -6.017 39.481 1.00 91.62 81 CYS A C 1
ATOM 545 O O . CYS A 1 81 ? -23.230 -5.870 39.875 1.00 91.62 81 CYS A O 1
ATOM 547 N N . GLN A 1 82 ? -21.706 -5.668 38.248 1.00 90.38 82 GLN A N 1
ATOM 548 C CA . GLN A 1 82 ? -22.625 -5.122 37.246 1.00 90.38 82 GLN A CA 1
ATOM 549 C C . GLN A 1 82 ? -22.791 -6.110 36.093 1.00 90.38 82 GLN A C 1
ATOM 551 O O . GLN A 1 82 ? -21.802 -6.627 35.578 1.00 90.38 82 GLN A O 1
ATOM 556 N N . ALA A 1 83 ? -24.037 -6.384 35.693 1.00 87.19 83 ALA A N 1
ATOM 557 C CA . ALA A 1 83 ? -24.323 -7.285 34.578 1.00 87.19 83 ALA A CA 1
ATOM 558 C C . ALA A 1 83 ? -23.755 -6.705 33.283 1.00 87.19 83 ALA A C 1
ATOM 560 O O . ALA A 1 83 ? -24.022 -5.538 32.976 1.00 87.19 83 ALA A O 1
ATOM 561 N N . SER A 1 84 ? -23.048 -7.548 32.530 1.00 85.19 84 SER A N 1
ATOM 562 C CA . SER A 1 84 ? -22.609 -7.233 31.173 1.00 85.19 84 SER A CA 1
ATOM 563 C C . SER A 1 84 ? -23.828 -7.044 30.278 1.00 85.19 84 SER A C 1
ATOM 565 O O . SER A 1 84 ? -24.664 -7.948 30.168 1.00 85.19 84 SER A O 1
ATOM 567 N N . ARG A 1 85 ? -23.963 -5.859 29.681 1.00 87.56 85 ARG A N 1
ATOM 568 C CA . ARG A 1 85 ? -25.061 -5.539 28.770 1.00 87.56 85 ARG A CA 1
ATOM 569 C C . ARG A 1 85 ? -24.614 -4.512 27.744 1.00 87.56 85 ARG A C 1
ATOM 571 O O . ARG A 1 85 ? -23.954 -3.540 28.095 1.00 87.56 85 ARG A O 1
ATOM 578 N N . CYS A 1 86 ? -25.151 -4.661 26.542 1.00 90.19 86 CYS A N 1
ATOM 579 C CA . CYS A 1 86 ? -24.816 -3.755 25.467 1.00 90.19 86 CYS A CA 1
ATOM 580 C C . CYS A 1 86 ? -25.396 -2.361 25.720 1.00 90.19 86 CYS A C 1
ATOM 582 O O . CYS A 1 86 ? -26.572 -2.218 26.079 1.00 90.19 86 CYS A O 1
ATOM 584 N N . GLY A 1 87 ? -24.579 -1.338 25.500 1.00 89.88 87 GLY A N 1
ATOM 585 C CA . GLY A 1 87 ? -24.889 0.061 25.766 1.00 89.88 87 GLY A CA 1
ATOM 586 C C . GLY A 1 87 ? -24.565 0.509 27.194 1.00 89.88 87 GLY A C 1
ATOM 587 O O . GLY A 1 87 ? -25.124 1.514 27.643 1.00 89.88 87 GLY A O 1
ATOM 588 N N . ASP A 1 88 ? -23.723 -0.216 27.937 1.00 88.94 88 ASP A N 1
ATOM 589 C CA . ASP A 1 88 ? -23.258 0.192 29.269 1.00 88.94 88 ASP A CA 1
ATOM 590 C C . ASP A 1 88 ? -21.939 0.988 29.257 1.00 88.94 88 ASP A C 1
ATOM 592 O O . ASP A 1 88 ? -21.408 1.337 30.318 1.00 88.94 88 ASP A O 1
ATOM 596 N N . ALA A 1 89 ? -21.475 1.355 28.058 1.00 89.94 89 ALA A N 1
ATOM 597 C CA . ALA A 1 89 ? -20.231 2.062 27.780 1.00 89.94 89 ALA A CA 1
ATOM 598 C C . ALA A 1 89 ? -18.975 1.294 28.222 1.00 89.94 89 ALA A C 1
ATOM 600 O O . ALA A 1 89 ? -17.940 1.904 28.524 1.00 89.94 89 ALA A O 1
ATOM 601 N N . ARG A 1 90 ? -19.036 -0.042 28.265 1.00 88.69 90 ARG A N 1
ATOM 602 C CA . ARG A 1 90 ? -17.890 -0.905 28.550 1.00 88.69 90 ARG A CA 1
ATOM 603 C C . ARG A 1 90 ? -17.883 -2.125 27.656 1.00 88.69 90 ARG A C 1
ATOM 605 O O . ARG A 1 90 ? -18.906 -2.705 27.361 1.00 88.69 90 ARG A O 1
ATOM 612 N N . VAL A 1 91 ? -16.688 -2.583 27.307 1.00 90.56 91 VAL A N 1
ATOM 613 C CA . VAL A 1 91 ? -16.533 -3.855 26.596 1.00 90.56 91 VAL A CA 1
ATOM 614 C C . VAL A 1 91 ? -16.355 -4.954 27.633 1.00 90.56 91 VAL A C 1
ATOM 616 O O . VAL A 1 91 ? -15.270 -5.089 28.206 1.00 90.56 91 VAL A O 1
ATOM 619 N N . THR A 1 92 ? -17.424 -5.697 27.927 1.00 87.50 92 THR A N 1
ATOM 620 C CA . THR A 1 92 ? -17.409 -6.750 28.953 1.00 87.50 92 THR A CA 1
ATOM 621 C C . THR A 1 92 ? -18.013 -8.061 28.453 1.00 87.50 92 THR A C 1
ATOM 623 O O . THR A 1 92 ? -18.718 -8.119 27.449 1.00 87.50 92 THR A O 1
ATOM 626 N N . GLY A 1 93 ? -17.716 -9.165 29.144 1.00 83.75 93 GLY A N 1
ATOM 627 C CA . GLY A 1 93 ? -18.273 -10.474 28.799 1.00 83.75 93 GLY A CA 1
ATOM 628 C C . GLY A 1 93 ? -17.954 -10.897 27.358 1.00 83.75 93 GLY A C 1
ATOM 629 O O . GLY A 1 93 ? -16.798 -11.142 27.025 1.00 83.75 93 GLY A O 1
ATOM 630 N N . THR A 1 94 ? -18.991 -11.029 26.525 1.00 85.31 94 THR A N 1
ATOM 631 C CA . THR A 1 94 ? -18.898 -11.468 25.117 1.00 85.31 94 THR A CA 1
ATOM 632 C C . THR A 1 94 ? -19.004 -10.329 24.099 1.00 85.31 94 THR A C 1
ATOM 634 O O . THR A 1 94 ? -19.197 -10.590 22.912 1.00 85.31 94 THR A O 1
ATOM 637 N N . GLU A 1 95 ? -18.977 -9.081 24.552 1.00 92.00 95 GLU A N 1
ATOM 638 C CA . GLU A 1 95 ? -19.092 -7.903 23.695 1.00 92.00 95 GLU A CA 1
ATOM 639 C C . GLU A 1 95 ? -17.768 -7.625 22.989 1.00 92.00 95 GLU A C 1
ATOM 641 O O . GLU A 1 95 ? -16.691 -7.781 23.563 1.00 92.00 95 GLU A O 1
ATOM 646 N N . GLU A 1 96 ? -17.844 -7.213 21.729 1.00 94.25 96 GLU A N 1
ATOM 647 C CA . GLU A 1 96 ? -16.662 -6.806 20.965 1.00 94.25 96 GLU A CA 1
ATOM 648 C C . GLU A 1 96 ? -16.395 -5.297 21.113 1.00 94.25 96 GLU A C 1
ATOM 650 O O . GLU A 1 96 ? -15.256 -4.839 21.048 1.00 94.25 96 GLU A O 1
ATOM 655 N N . CYS A 1 97 ? -17.452 -4.523 21.342 1.00 95.88 97 CYS A N 1
ATOM 656 C CA . CYS A 1 97 ? -17.470 -3.074 21.504 1.00 95.88 97 CYS A CA 1
ATOM 657 C C . CYS A 1 97 ? -18.699 -2.670 22.330 1.00 95.88 97 CYS A C 1
ATOM 659 O O . CYS A 1 97 ? -19.589 -3.495 22.512 1.00 95.88 97 CYS A O 1
ATOM 661 N N . ASP A 1 98 ? -18.786 -1.409 22.762 1.00 94.25 98 ASP A N 1
ATOM 662 C CA . ASP A 1 98 ? -20.000 -0.852 23.372 1.00 94.25 98 ASP A CA 1
ATOM 663 C C . ASP A 1 98 ? -20.151 0.638 23.046 1.00 94.25 98 ASP A C 1
ATOM 665 O O . ASP A 1 98 ? -19.317 1.458 23.435 1.00 94.25 98 ASP A O 1
ATOM 669 N N . GLY A 1 99 ? -21.201 0.996 22.301 1.00 92.12 99 GLY A N 1
ATOM 670 C CA . GLY A 1 99 ? -21.424 2.375 21.864 1.00 92.12 99 GLY A CA 1
ATOM 671 C C . GLY A 1 99 ? -20.218 2.926 21.094 1.00 92.12 99 GLY A C 1
ATOM 672 O O . GLY A 1 99 ? -19.846 2.394 20.047 1.00 92.12 99 GLY A O 1
ATOM 673 N N . ASP A 1 100 ? -19.591 3.977 21.629 1.00 92.38 100 ASP A N 1
ATOM 674 C CA . ASP A 1 100 ? -18.372 4.580 21.067 1.00 92.38 100 ASP A CA 1
ATOM 675 C C . ASP A 1 100 ? -17.075 3.896 21.553 1.00 92.38 100 ASP A C 1
ATOM 677 O O . ASP A 1 100 ? -15.974 4.198 21.082 1.00 92.38 100 ASP A O 1
ATOM 681 N N . VAL A 1 101 ? -17.172 2.954 22.496 1.00 94.31 101 VAL A N 1
ATOM 682 C CA . VAL A 1 101 ? -16.040 2.197 23.038 1.00 94.31 101 VAL A CA 1
ATOM 683 C C . VAL A 1 101 ? -15.727 1.018 22.117 1.00 94.31 101 VAL A C 1
ATOM 685 O O . VAL A 1 101 ? -16.226 -0.091 22.275 1.00 94.31 101 VAL A O 1
ATOM 688 N N . LEU A 1 102 ? -14.848 1.249 21.142 1.00 95.44 102 LEU A N 1
ATOM 689 C CA . LEU A 1 102 ? -14.484 0.259 20.116 1.00 95.44 102 LEU A CA 1
ATOM 690 C C . LEU A 1 102 ? -13.282 -0.630 20.489 1.00 95.44 102 LEU A C 1
ATOM 692 O O . LEU A 1 102 ? -12.688 -1.253 19.610 1.00 95.44 102 LEU A O 1
ATOM 696 N N . ALA A 1 103 ? -12.869 -0.662 21.761 1.00 92.25 103 ALA A N 1
ATOM 697 C CA . ALA A 1 103 ? -11.665 -1.374 22.224 1.00 92.25 103 ALA A CA 1
ATOM 698 C C . ALA A 1 103 ? -10.401 -1.063 21.384 1.00 92.25 103 ALA A C 1
ATOM 700 O O . ALA A 1 103 ? -9.602 -1.945 21.062 1.00 92.25 103 ALA A O 1
ATOM 701 N N . SER A 1 104 ? -10.237 0.206 20.991 1.00 91.81 104 SER A N 1
ATOM 702 C CA . SER A 1 104 ? -9.144 0.691 20.129 1.00 91.81 104 SER A CA 1
ATOM 703 C C . SER A 1 104 ? -9.078 0.041 18.739 1.00 91.81 104 SER A C 1
ATOM 705 O O . SER A 1 104 ? -8.031 0.075 18.089 1.00 91.81 104 SER A O 1
ATOM 707 N N . LYS A 1 105 ? -10.173 -0.558 18.261 1.00 96.75 105 LYS A N 1
ATOM 708 C CA . LYS A 1 105 ? -10.292 -1.018 16.877 1.00 96.75 105 LYS A CA 1
ATOM 709 C C . LYS A 1 105 ? -10.779 0.101 15.966 1.00 96.75 105 LYS A C 1
ATOM 711 O O . LYS A 1 105 ? -11.502 1.006 16.370 1.00 96.75 105 LYS A O 1
ATOM 716 N N . THR A 1 106 ? -10.365 -0.001 14.714 1.00 96.38 106 THR A N 1
ATOM 717 C CA . THR A 1 106 ? -10.744 0.864 13.595 1.00 96.38 106 THR A CA 1
ATOM 718 C C . THR A 1 106 ? -11.098 -0.025 12.406 1.00 96.38 106 THR A C 1
ATOM 720 O O . THR A 1 106 ? -10.832 -1.230 12.434 1.00 96.38 106 THR A O 1
ATOM 723 N N . CYS A 1 107 ? -11.650 0.543 11.335 1.00 96.88 107 CYS A N 1
ATOM 724 C CA . CYS A 1 107 ? -11.937 -0.208 10.107 1.00 96.88 107 CYS A CA 1
ATOM 725 C C . CYS A 1 107 ? -10.692 -0.915 9.532 1.00 96.88 107 CYS A C 1
ATOM 727 O O . CYS A 1 107 ? -10.799 -2.000 8.961 1.00 96.88 107 CYS A O 1
ATOM 729 N N . GLN A 1 108 ? -9.492 -0.381 9.781 1.00 94.62 108 GLN A N 1
ATOM 730 C CA . GLN A 1 108 ? -8.229 -1.009 9.379 1.00 94.62 108 GLN A CA 1
ATOM 731 C C . GLN A 1 108 ? -7.989 -2.377 10.019 1.00 94.62 108 GLN A C 1
ATOM 733 O O . GLN A 1 108 ? -7.383 -3.249 9.397 1.00 94.62 108 GLN A O 1
ATOM 738 N N . ALA A 1 109 ? -8.518 -2.617 11.222 1.00 95.75 109 ALA A N 1
ATOM 739 C CA . ALA A 1 109 ? -8.449 -3.933 11.853 1.00 95.75 109 ALA A CA 1
ATOM 740 C C . ALA A 1 109 ? -9.239 -5.011 11.082 1.00 95.75 109 ALA A C 1
ATOM 742 O O . ALA A 1 109 ? -9.022 -6.198 11.313 1.00 95.75 109 ALA A O 1
ATOM 743 N N . PHE A 1 110 ? -10.116 -4.599 10.161 1.00 94.50 110 PHE A N 1
ATOM 744 C CA . PHE A 1 110 ? -10.984 -5.458 9.354 1.00 94.50 110 PHE A CA 1
ATOM 745 C C . PHE A 1 110 ? -10.620 -5.445 7.862 1.00 94.50 110 PHE A C 1
ATOM 747 O O . PHE A 1 110 ? -11.406 -5.901 7.036 1.00 94.50 110 PHE A O 1
ATOM 754 N N . GLY A 1 111 ? -9.429 -4.950 7.507 1.00 90.88 111 GLY A N 1
ATOM 755 C CA 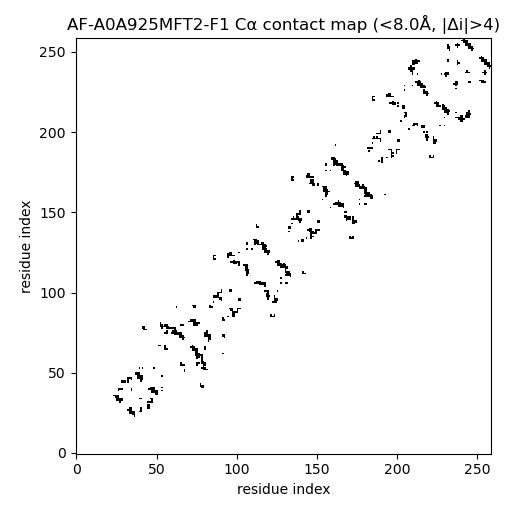. GLY A 1 111 ? -8.905 -5.007 6.137 1.00 90.88 111 GLY A CA 1
ATOM 756 C C . GLY A 1 111 ? -9.297 -3.837 5.234 1.00 90.88 111 GLY A C 1
ATOM 757 O O . GLY A 1 111 ? -9.051 -3.902 4.033 1.00 90.88 111 GLY A O 1
ATOM 758 N N . PHE A 1 112 ? -9.871 -2.775 5.797 1.00 94.75 112 PHE A N 1
ATOM 759 C CA . PHE A 1 112 ? -10.120 -1.524 5.082 1.00 94.75 112 PHE A CA 1
ATOM 760 C C . PHE A 1 112 ? -8.912 -0.583 5.187 1.00 94.75 112 PHE A C 1
ATOM 762 O O . PHE A 1 112 ? -8.098 -0.700 6.103 1.00 94.75 112 PHE A O 1
ATOM 769 N N . TYR A 1 113 ? -8.773 0.366 4.268 1.00 92.81 113 TYR A N 1
ATOM 770 C CA . TYR A 1 113 ? -7.680 1.337 4.283 1.00 92.81 113 TYR A CA 1
ATOM 771 C C . TYR A 1 113 ? -7.999 2.551 5.148 1.00 92.81 113 TYR A C 1
ATOM 773 O O . TYR A 1 113 ? -7.120 3.020 5.876 1.00 92.81 113 TYR A O 1
ATOM 781 N N . GLU A 1 114 ? -9.246 3.029 5.115 1.00 93.06 114 GLU A N 1
ATOM 782 C CA . GLU 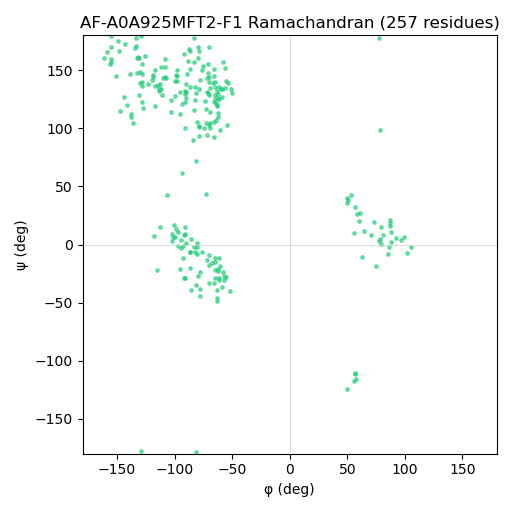A 1 114 ? -9.670 4.147 5.952 1.00 93.06 114 GLU A CA 1
ATOM 783 C C . GLU A 1 114 ? -9.934 3.666 7.385 1.00 93.06 114 GLU A C 1
ATOM 785 O O . GLU A 1 114 ? -10.570 2.630 7.578 1.00 93.06 114 GLU A O 1
ATOM 790 N N . PRO A 1 115 ? -9.448 4.373 8.421 1.00 93.62 115 PRO A N 1
ATOM 791 C CA . PRO A 1 115 ? -9.661 3.972 9.811 1.00 93.62 115 PRO A CA 1
ATOM 792 C C . PRO A 1 115 ? -11.066 4.314 10.328 1.00 93.62 115 PRO A C 1
ATOM 794 O O . PRO A 1 115 ? -11.531 3.704 11.293 1.00 93.62 115 PRO A O 1
ATOM 797 N N . THR A 1 116 ? -11.732 5.296 9.723 1.00 93.81 116 THR A N 1
ATOM 798 C CA . THR A 1 116 ? -13.029 5.819 10.164 1.00 93.81 116 THR A CA 1
ATOM 799 C C . THR A 1 116 ? -14.193 4.973 9.651 1.00 93.81 116 THR A C 1
ATOM 801 O O . THR A 1 116 ? -14.072 4.262 8.659 1.00 93.81 116 THR A O 1
ATOM 804 N N . GLY A 1 117 ? -15.335 5.058 10.342 1.00 94.81 117 GLY A N 1
ATOM 805 C CA . GLY A 1 117 ? -16.573 4.374 9.948 1.00 94.81 117 GLY A CA 1
ATOM 806 C C . GLY A 1 117 ? -16.890 3.103 10.737 1.00 94.81 117 GLY A C 1
ATOM 807 O O . GLY A 1 117 ? -17.991 2.582 10.606 1.00 94.81 117 GLY A O 1
ATOM 808 N N . LEU A 1 118 ? -15.988 2.623 11.600 1.00 97.31 118 LEU A N 1
ATOM 809 C CA . LEU A 1 118 ? -16.278 1.472 12.454 1.00 97.31 118 LEU A CA 1
ATOM 810 C C . LEU A 1 118 ? -17.296 1.885 13.516 1.00 97.31 118 LEU A C 1
ATOM 812 O O . LEU A 1 118 ? -17.099 2.890 14.201 1.00 97.31 118 LEU A O 1
ATOM 816 N N . ARG A 1 119 ? -18.375 1.117 13.656 1.00 96.31 119 ARG A N 1
ATOM 817 C CA . ARG A 1 119 ? -19.415 1.365 14.660 1.00 96.31 119 ARG A CA 1
ATOM 818 C C . ARG A 1 119 ? -19.642 0.122 15.504 1.00 96.31 119 ARG A C 1
ATOM 820 O O . ARG A 1 119 ? -19.277 -0.983 15.106 1.00 96.31 119 ARG A O 1
ATOM 827 N N . CYS A 1 120 ? -20.263 0.319 16.657 1.00 97.06 120 CYS A N 1
ATOM 828 C CA . CYS A 1 120 ? -20.811 -0.767 17.448 1.00 97.06 120 CYS A CA 1
ATOM 829 C C . CYS A 1 120 ? -22.317 -0.874 17.207 1.00 97.06 120 CYS A C 1
ATOM 831 O O . CYS A 1 120 ? -23.022 0.136 17.293 1.00 97.06 120 CYS A O 1
ATOM 833 N N . ASN A 1 121 ? -22.811 -2.064 16.863 1.00 95.44 121 ASN A N 1
ATOM 834 C CA . ASN A 1 121 ? -24.246 -2.283 16.670 1.00 95.44 121 ASN A CA 1
ATOM 835 C C . ASN A 1 121 ? -24.979 -2.555 18.000 1.00 95.44 121 ASN A C 1
ATOM 837 O O . ASN A 1 121 ? -24.368 -2.611 19.066 1.00 95.44 121 ASN A O 1
ATOM 841 N N . ALA A 1 122 ? -26.305 -2.718 17.937 1.00 93.44 122 ALA A N 1
ATOM 842 C CA . ALA A 1 122 ? -27.148 -2.946 19.116 1.00 93.44 122 ALA A CA 1
ATOM 843 C C . ALA A 1 122 ? -26.897 -4.307 19.796 1.00 93.44 122 ALA A C 1
ATOM 845 O O . ALA A 1 122 ? -27.298 -4.515 20.938 1.00 93.44 122 ALA A O 1
ATOM 846 N N . GLU A 1 123 ? -26.226 -5.225 19.103 1.00 92.69 123 GLU A N 1
ATOM 847 C CA . GLU A 1 123 ? -25.799 -6.531 19.598 1.00 92.69 123 GLU A CA 1
ATOM 848 C C . GLU A 1 123 ? -24.336 -6.530 20.087 1.00 92.69 123 GLU A C 1
ATOM 850 O O . GLU A 1 123 ? -23.759 -7.595 20.331 1.00 92.69 123 GLU A O 1
ATOM 855 N N . CYS A 1 124 ? -23.723 -5.348 20.211 1.00 95.12 124 CYS A N 1
ATOM 856 C CA . CYS A 1 124 ? -22.336 -5.153 20.626 1.00 95.12 124 CYS A CA 1
ATOM 857 C C . CYS A 1 124 ? -21.331 -5.968 19.795 1.00 95.12 124 CYS A C 1
ATOM 859 O O . CYS A 1 124 ? -20.403 -6.607 20.304 1.00 95.12 124 CYS A O 1
ATOM 861 N N . ARG A 1 125 ? -21.559 -5.970 18.479 1.00 96.31 125 ARG A N 1
ATOM 862 C CA . ARG A 1 125 ? -20.647 -6.451 17.439 1.00 96.31 125 ARG A CA 1
ATOM 863 C C . ARG A 1 125 ? -20.150 -5.286 16.603 1.00 96.31 125 ARG A C 1
ATOM 865 O O . ARG A 1 125 ? -20.842 -4.278 16.434 1.00 96.31 125 ARG A O 1
ATOM 872 N N . TYR A 1 126 ? -18.960 -5.458 16.040 1.00 97.75 126 TYR A N 1
ATOM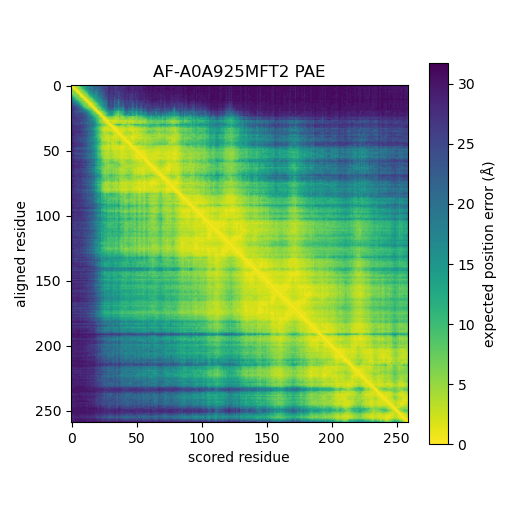 873 C CA . TYR A 1 126 ? -18.424 -4.501 15.087 1.00 97.75 126 TYR A CA 1
ATOM 874 C C . TYR A 1 126 ? -19.277 -4.446 13.813 1.00 97.75 126 TYR A C 1
ATOM 876 O O . TYR A 1 126 ? -19.489 -5.453 13.138 1.00 97.75 126 TYR A O 1
ATOM 884 N N . ASP A 1 127 ? -19.727 -3.246 13.459 1.00 97.12 127 ASP A N 1
ATOM 885 C CA . ASP A 1 127 ? -20.392 -2.940 12.198 1.00 97.12 127 ASP A CA 1
ATOM 886 C C . ASP A 1 127 ? -19.407 -2.224 11.267 1.00 97.12 127 ASP A C 1
ATOM 888 O O . ASP A 1 127 ? -18.968 -1.100 11.531 1.00 97.12 127 ASP A O 1
ATOM 892 N N . THR A 1 128 ? -19.058 -2.903 10.173 1.00 96.69 128 THR A N 1
ATOM 893 C CA . THR A 1 128 ? -18.140 -2.413 9.138 1.00 96.69 128 THR A CA 1
ATOM 894 C C . THR A 1 128 ? -18.862 -1.852 7.912 1.00 96.69 128 THR A C 1
ATOM 896 O O . THR A 1 128 ? -18.212 -1.499 6.932 1.00 96.69 128 THR A O 1
ATOM 899 N N . SER A 1 129 ? -20.194 -1.733 7.939 1.00 95.19 129 SER A N 1
ATOM 900 C CA . SER A 1 129 ? -20.990 -1.265 6.793 1.00 95.19 129 SER A CA 1
ATOM 901 C C . SER A 1 129 ? -20.668 0.166 6.350 1.00 95.19 129 SER A C 1
ATOM 903 O O . SER A 1 129 ? -20.916 0.515 5.199 1.00 95.19 129 SER A O 1
ATOM 905 N N . GLN A 1 130 ? -20.114 0.985 7.248 1.00 95.12 130 GLN A N 1
ATOM 906 C CA . GLN A 1 130 ? -19.673 2.357 6.972 1.00 95.12 130 GLN A CA 1
ATOM 907 C C . GLN A 1 130 ? -18.150 2.468 6.794 1.00 95.12 130 GLN A C 1
ATOM 909 O O . GLN A 1 130 ? -17.639 3.572 6.619 1.00 95.12 130 GLN A O 1
ATOM 914 N N . CYS A 1 131 ? -17.417 1.351 6.846 1.00 95.56 131 CYS A N 1
ATOM 915 C CA . CYS A 1 131 ? -16.001 1.332 6.505 1.00 95.56 131 CYS A CA 1
ATOM 916 C C . CYS A 1 131 ? -15.820 1.492 4.993 1.00 95.56 131 CYS A C 1
ATOM 918 O O . CYS A 1 131 ? -16.584 0.944 4.197 1.00 95.56 131 CYS A O 1
ATOM 920 N N . SER A 1 132 ? -14.773 2.210 4.597 1.00 92.38 132 SER A N 1
ATOM 921 C CA . SER A 1 132 ? -14.476 2.496 3.194 1.00 92.38 132 SER A CA 1
ATOM 922 C C . SER A 1 132 ? -13.029 2.192 2.836 1.00 92.38 132 SER A C 1
ATOM 924 O O . SER A 1 132 ? -12.151 2.169 3.699 1.00 92.38 132 SER A O 1
ATOM 926 N N . GLY A 1 133 ? -12.786 2.027 1.540 1.00 91.62 133 GLY A N 1
ATOM 927 C CA . GLY A 1 133 ? -11.466 1.780 0.992 1.00 91.62 133 GLY A CA 1
ATOM 928 C C . GLY A 1 133 ? -11.052 0.334 1.177 1.00 91.62 133 GLY A C 1
ATOM 929 O O . GLY A 1 133 ? -10.609 -0.054 2.255 1.00 91.62 133 GLY A O 1
ATOM 930 N N . ARG A 1 134 ? -11.221 -0.480 0.141 1.00 93.69 134 ARG A N 1
ATOM 931 C CA . ARG A 1 134 ? -10.701 -1.845 0.087 1.00 93.69 134 ARG A CA 1
ATOM 932 C C . ARG A 1 134 ? -10.533 -2.275 -1.363 1.00 93.69 134 ARG A C 1
ATOM 934 O O . ARG A 1 134 ? -11.346 -1.913 -2.205 1.00 93.69 134 ARG A O 1
ATOM 941 N N . CYS A 1 135 ? -9.631 -3.223 -1.574 1.00 95.25 135 CYS A N 1
ATOM 942 C CA . CYS A 1 135 ? -9.497 -3.846 -2.880 1.00 95.25 135 CYS A CA 1
ATOM 943 C C . CYS A 1 135 ? -10.764 -4.578 -3.319 1.00 95.25 135 CYS A C 1
ATOM 945 O O . CYS A 1 135 ? -11.272 -5.460 -2.616 1.00 95.25 135 CYS A O 1
ATOM 947 N N . GLY A 1 136 ? -11.254 -4.213 -4.502 1.00 93.81 136 GLY A N 1
ATOM 948 C CA . GLY A 1 136 ? -12.489 -4.715 -5.086 1.00 93.81 136 GLY A CA 1
ATOM 949 C C . GLY A 1 136 ? -13.729 -3.922 -4.665 1.00 93.81 136 GLY A C 1
ATOM 950 O O . GLY A 1 136 ? -14.832 -4.475 -4.711 1.00 93.81 136 GLY A O 1
ATOM 951 N N . ASP A 1 137 ? -13.580 -2.677 -4.201 1.00 92.94 137 ASP A N 1
ATOM 952 C CA . ASP A 1 137 ? -14.690 -1.730 -4.034 1.00 92.94 137 ASP A CA 1
ATOM 953 C C . ASP A 1 137 ? -15.002 -0.933 -5.317 1.00 92.94 137 ASP A C 1
ATOM 955 O O . ASP A 1 137 ? -16.036 -0.265 -5.403 1.00 92.94 137 ASP A O 1
ATOM 959 N N . GLY A 1 138 ? -14.172 -1.101 -6.351 1.00 93.81 138 GLY A N 1
ATOM 960 C CA . GLY A 1 138 ? -14.337 -0.506 -7.674 1.00 93.81 138 GLY A CA 1
ATOM 961 C C . GLY A 1 138 ? -13.862 0.942 -7.764 1.00 93.81 138 GLY A C 1
ATOM 962 O O . GLY A 1 138 ? -14.103 1.588 -8.787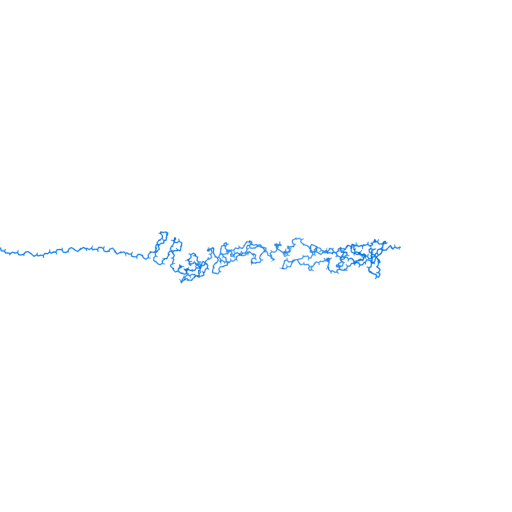 1.00 93.81 138 GLY A O 1
ATOM 963 N N . ILE A 1 139 ? -13.215 1.460 -6.717 1.00 93.88 139 ILE A N 1
ATOM 964 C CA . ILE A 1 139 ? -12.688 2.819 -6.648 1.00 93.88 139 ILE A CA 1
ATOM 965 C C . ILE A 1 139 ? -11.223 2.731 -6.252 1.00 93.88 139 ILE A C 1
ATOM 967 O O . ILE A 1 139 ? -10.912 2.370 -5.126 1.00 93.88 139 ILE A O 1
ATOM 971 N N . LYS A 1 140 ? -10.314 3.190 -7.115 1.00 94.06 140 LYS A N 1
ATOM 972 C CA . LYS A 1 140 ? -8.890 3.226 -6.776 1.00 94.06 140 LYS A CA 1
ATOM 973 C C . LYS A 1 140 ? -8.682 4.159 -5.582 1.00 94.06 140 LYS A C 1
ATOM 975 O O . LYS A 1 140 ? -8.736 5.386 -5.721 1.00 94.06 140 LYS A O 1
ATOM 980 N N . ASN A 1 141 ? -8.351 3.599 -4.423 1.00 91.81 141 ASN A N 1
ATOM 981 C CA . ASN A 1 141 ? -8.134 4.359 -3.194 1.00 91.81 141 ASN A CA 1
ATOM 982 C C . ASN A 1 141 ? -6.994 3.775 -2.337 1.00 91.81 141 ASN A C 1
ATOM 984 O O . ASN A 1 141 ? -6.357 2.783 -2.689 1.00 91.81 141 ASN A O 1
ATOM 988 N N . GLY A 1 142 ? -6.620 4.485 -1.267 1.00 88.88 142 GLY A N 1
ATOM 989 C CA . GLY A 1 142 ? -5.533 4.069 -0.378 1.00 88.88 142 GLY A CA 1
ATOM 990 C C . GLY A 1 142 ? -4.233 3.692 -1.110 1.00 88.88 142 GLY A C 1
ATOM 991 O O . GLY A 1 142 ? -3.670 4.483 -1.875 1.00 88.88 142 GLY A O 1
ATOM 992 N N . ALA A 1 143 ? -3.754 2.472 -0.849 1.00 89.06 143 ALA A N 1
ATOM 993 C CA . ALA A 1 143 ? -2.489 1.934 -1.357 1.00 89.06 143 ALA A CA 1
ATOM 994 C C . ALA A 1 143 ? -2.603 1.198 -2.708 1.00 89.06 143 ALA A C 1
ATOM 996 O O . ALA A 1 143 ? -1.607 0.671 -3.208 1.00 89.06 143 ALA A O 1
ATOM 997 N N . GLU A 1 144 ? -3.790 1.142 -3.302 1.00 95.56 144 GLU A N 1
ATOM 998 C CA . GLU A 1 144 ? -4.030 0.424 -4.551 1.00 95.56 144 GLU A CA 1
ATOM 999 C C . GLU A 1 144 ? -3.382 1.118 -5.748 1.00 95.56 144 GLU A C 1
ATOM 1001 O O . GLU A 1 144 ? -3.312 2.352 -5.827 1.00 95.56 144 GLU A O 1
ATOM 1006 N N . GLN A 1 145 ? -2.950 0.320 -6.726 1.00 95.81 145 GLN A N 1
ATOM 1007 C CA . GLN A 1 145 ? -2.541 0.837 -8.031 1.00 95.81 145 GLN A CA 1
ATOM 1008 C C . GLN A 1 145 ? -3.756 1.083 -8.935 1.00 95.81 145 GLN A C 1
ATOM 1010 O O . GLN A 1 145 ? -3.769 2.048 -9.697 1.00 95.81 145 GLN A O 1
ATOM 1015 N N . CYS A 1 146 ? -4.774 0.234 -8.812 1.00 97.25 146 CYS A N 1
ATOM 1016 C CA . CYS A 1 146 ? -6.034 0.260 -9.545 1.00 97.25 146 CYS A CA 1
ATOM 1017 C C . CYS A 1 146 ? -7.105 -0.514 -8.766 1.00 97.25 146 CYS A C 1
ATOM 1019 O O . CYS A 1 146 ? -6.747 -1.328 -7.918 1.00 97.25 146 CYS A O 1
ATOM 1021 N N . ASP A 1 147 ? -8.377 -0.352 -9.132 1.00 96.88 147 ASP A N 1
ATOM 1022 C CA . ASP A 1 147 ? -9.455 -1.250 -8.708 1.00 96.88 147 ASP A CA 1
ATOM 1023 C C . ASP A 1 147 ? -10.450 -1.488 -9.854 1.00 96.88 147 ASP A C 1
ATOM 1025 O O . ASP A 1 147 ? -11.049 -0.558 -10.397 1.00 96.88 147 ASP A O 1
ATOM 1029 N N . GLY A 1 148 ? -10.613 -2.750 -10.259 1.00 95.06 148 GLY A N 1
ATOM 1030 C CA . GLY A 1 148 ? -11.511 -3.134 -11.345 1.00 95.06 148 GLY A CA 1
ATOM 1031 C C . GLY A 1 148 ? -11.187 -2.394 -12.647 1.00 95.06 148 GLY A C 1
ATOM 1032 O O . GLY A 1 148 ? -10.156 -2.635 -13.276 1.00 95.06 148 GLY A O 1
ATOM 1033 N N . THR A 1 149 ? -12.087 -1.503 -13.071 1.00 95.19 149 THR A N 1
ATOM 1034 C CA . THR A 1 149 ? -11.892 -0.638 -14.250 1.00 95.19 149 THR A CA 1
ATOM 1035 C C . THR A 1 149 ? -11.290 0.726 -13.918 1.00 95.19 149 THR A C 1
ATOM 1037 O O . THR A 1 149 ? -10.902 1.455 -14.833 1.00 95.19 149 THR A O 1
ATOM 1040 N N . ASP A 1 150 ? -11.223 1.099 -12.641 1.00 96.81 150 ASP A N 1
ATOM 1041 C CA . ASP A 1 150 ? -10.576 2.329 -12.209 1.00 96.81 150 ASP A CA 1
ATOM 1042 C C . ASP A 1 150 ? -9.056 2.143 -12.174 1.00 96.81 150 ASP A C 1
ATOM 1044 O O . ASP A 1 150 ? -8.458 1.683 -11.202 1.00 96.81 150 ASP A O 1
ATOM 1048 N N . LEU A 1 151 ? -8.413 2.499 -13.283 1.00 96.69 151 LEU A N 1
ATOM 1049 C CA . LEU A 1 151 ? -6.957 2.477 -13.418 1.00 96.69 151 LEU A CA 1
ATOM 1050 C C . LEU A 1 151 ? -6.309 3.812 -13.019 1.00 96.69 151 LEU A C 1
ATOM 1052 O O . LEU A 1 151 ? -5.139 4.022 -13.328 1.00 96.69 151 LEU A O 1
ATOM 1056 N N . ALA A 1 152 ? -7.052 4.765 -12.438 1.00 94.75 152 ALA A N 1
ATOM 1057 C CA . ALA A 1 152 ? -6.568 6.121 -12.154 1.00 94.75 152 ALA A CA 1
ATOM 1058 C C . ALA A 1 152 ? -5.897 6.814 -13.367 1.00 94.75 152 ALA A C 1
ATOM 1060 O O . ALA A 1 152 ? -4.930 7.564 -13.225 1.00 94.75 152 ALA A O 1
ATOM 1061 N N . LYS A 1 153 ? -6.417 6.563 -14.580 1.00 94.88 153 LYS A N 1
ATOM 1062 C CA . LYS A 1 153 ? -5.870 7.017 -15.882 1.00 94.88 153 LYS A CA 1
ATOM 1063 C C . LYS A 1 153 ? -4.488 6.449 -16.241 1.00 94.88 153 LYS A C 1
ATOM 1065 O O . LYS A 1 153 ? -3.874 6.919 -17.201 1.00 94.88 153 LYS A O 1
ATOM 1070 N N . ALA A 1 154 ? -4.000 5.450 -15.513 1.00 97.12 154 ALA A N 1
ATOM 1071 C CA . ALA A 1 154 ? -2.798 4.731 -15.888 1.00 97.12 154 ALA A CA 1
ATOM 1072 C C . ALA A 1 154 ? -3.010 3.950 -17.194 1.00 97.12 154 ALA A C 1
ATOM 1074 O O . ALA A 1 154 ? -4.109 3.516 -17.540 1.00 97.12 154 ALA A O 1
ATOM 1075 N N . THR A 1 155 ? -1.918 3.775 -17.923 1.00 97.12 155 THR A N 1
ATOM 1076 C CA . THR A 1 155 ? -1.813 3.018 -19.170 1.00 97.12 155 THR A CA 1
ATOM 1077 C C . THR A 1 155 ? -0.576 2.126 -19.107 1.00 97.12 155 THR A C 1
ATOM 1079 O O . THR A 1 155 ? 0.286 2.310 -18.243 1.00 97.12 155 THR A O 1
ATOM 1082 N N . CYS A 1 156 ? -0.428 1.191 -20.046 1.00 97.12 156 CYS A N 1
ATOM 1083 C CA . CYS A 1 156 ? 0.806 0.408 -20.154 1.00 97.12 156 CYS A CA 1
ATOM 1084 C C . CYS A 1 156 ? 2.029 1.318 -20.332 1.00 97.12 156 CYS A C 1
ATOM 1086 O O . CYS A 1 156 ? 3.100 1.026 -19.803 1.00 97.12 156 CYS A O 1
ATOM 1088 N N . PHE A 1 157 ? 1.835 2.479 -20.965 1.00 94.19 157 PHE A N 1
ATOM 1089 C CA . PHE A 1 157 ? 2.877 3.481 -21.127 1.00 94.19 157 PHE A CA 1
ATOM 1090 C C . PHE A 1 157 ? 3.357 4.051 -19.791 1.00 94.19 157 PHE A C 1
ATOM 1092 O O . PHE A 1 157 ? 4.549 4.059 -19.497 1.00 94.19 157 PHE A O 1
ATOM 1099 N N . THR A 1 158 ? 2.432 4.454 -18.918 1.00 94.88 158 THR 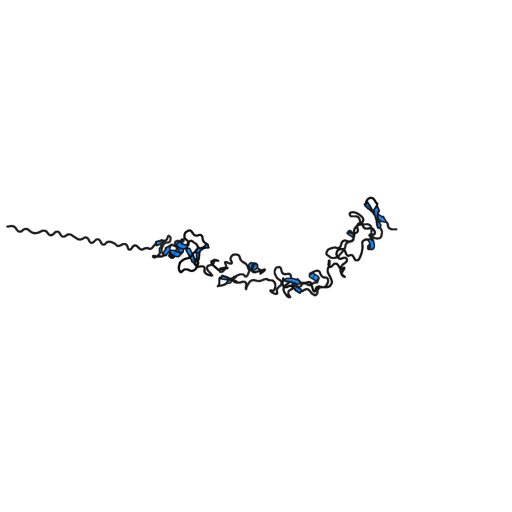A N 1
ATOM 1100 C CA . THR A 1 158 ? 2.791 4.927 -17.569 1.00 94.88 158 THR A CA 1
ATOM 1101 C C . THR A 1 158 ? 3.305 3.805 -16.663 1.00 94.88 158 THR A C 1
ATOM 1103 O O . THR A 1 158 ? 3.944 4.089 -15.657 1.00 94.88 158 THR A O 1
ATOM 1106 N N . ALA A 1 159 ? 3.047 2.541 -17.016 1.00 94.06 159 ALA A N 1
ATOM 1107 C CA . ALA A 1 159 ? 3.605 1.360 -16.357 1.00 94.06 159 ALA A CA 1
ATOM 1108 C C . ALA A 1 159 ? 4.994 0.950 -16.900 1.00 94.06 159 ALA A C 1
ATOM 1110 O O . ALA A 1 159 ? 5.529 -0.078 -16.485 1.00 94.06 159 ALA A O 1
ATOM 1111 N N . GLY A 1 160 ? 5.584 1.740 -17.808 1.00 91.69 160 GLY A N 1
ATOM 1112 C CA . GLY A 1 160 ? 6.953 1.562 -18.305 1.00 91.69 160 GLY A CA 1
ATOM 1113 C C . GLY A 1 160 ? 7.082 0.852 -19.654 1.00 91.69 160 GLY A C 1
ATOM 1114 O O . GLY A 1 160 ? 8.200 0.575 -20.075 1.00 91.69 160 GLY A O 1
ATOM 1115 N N . PHE A 1 161 ? 5.975 0.558 -20.338 1.00 94.69 161 PHE A N 1
ATOM 1116 C CA . PHE A 1 161 ? 5.989 -0.013 -21.688 1.00 94.69 161 PHE A CA 1
ATOM 1117 C C . PHE A 1 161 ? 5.943 1.080 -22.757 1.00 94.69 161 PHE A C 1
ATOM 1119 O O . PHE A 1 161 ? 5.580 2.220 -22.486 1.00 94.69 161 PHE A O 1
ATOM 1126 N N . TYR A 1 162 ? 6.273 0.750 -24.003 1.00 93.19 162 TYR A N 1
ATOM 1127 C CA . TYR A 1 162 ? 6.220 1.740 -25.086 1.00 93.19 162 TYR A CA 1
ATOM 1128 C C . TYR A 1 162 ? 4.847 1.867 -25.752 1.00 93.19 162 TYR A C 1
ATOM 1130 O O . TYR A 1 162 ? 4.563 2.905 -26.351 1.00 93.19 162 TYR A O 1
ATOM 1138 N N . ALA A 1 163 ? 3.966 0.868 -25.626 1.00 94.12 163 ALA A N 1
ATOM 1139 C CA . ALA A 1 163 ? 2.571 0.985 -26.050 1.00 94.12 163 ALA A CA 1
ATOM 1140 C C . ALA A 1 163 ? 1.655 1.313 -24.861 1.00 94.12 163 ALA A C 1
ATOM 1142 O O . ALA A 1 163 ? 1.816 0.777 -23.769 1.00 94.12 163 ALA A O 1
ATOM 1143 N N . ALA A 1 164 ? 0.660 2.176 -25.077 1.00 95.00 164 ALA A N 1
ATOM 1144 C CA . ALA A 1 164 ? -0.317 2.562 -24.054 1.00 95.00 164 ALA A CA 1
ATOM 1145 C C . ALA A 1 164 ? -1.448 1.536 -23.786 1.00 95.00 164 ALA A C 1
ATOM 1147 O O . ALA A 1 164 ? -1.833 1.394 -22.621 1.00 95.00 164 ALA A O 1
ATOM 1148 N N . PRO A 1 165 ? -2.013 0.834 -24.792 1.00 96.06 165 PRO A N 1
ATOM 1149 C CA . PRO A 1 165 ? -3.149 -0.066 -24.578 1.00 96.06 165 PRO A CA 1
ATOM 1150 C C . PRO A 1 165 ? -2.789 -1.349 -23.820 1.00 96.06 165 PRO A C 1
ATOM 1152 O O . PRO A 1 165 ? -1.661 -1.825 -23.909 1.00 96.06 165 PRO A O 1
ATOM 1155 N N . GLY A 1 166 ? -3.789 -1.948 -23.160 1.00 95.88 166 GLY A N 1
ATOM 1156 C CA . GLY A 1 166 ? -3.700 -3.297 -22.583 1.00 95.88 166 GLY A CA 1
ATOM 1157 C C . GLY A 1 166 ? -3.553 -3.363 -21.062 1.00 95.88 166 GLY A C 1
ATOM 1158 O O . GLY A 1 166 ? -3.532 -4.460 -20.515 1.00 95.88 166 GLY A O 1
ATOM 1159 N N . LEU A 1 167 ? -3.480 -2.224 -20.363 1.00 97.81 167 LEU A N 1
ATOM 1160 C CA . LEU A 1 167 ? -3.382 -2.221 -18.903 1.00 97.81 167 LEU A CA 1
ATOM 1161 C C . LEU A 1 167 ? -4.727 -2.626 -18.302 1.00 97.81 167 LEU A C 1
ATOM 1163 O O . LEU A 1 167 ? -5.761 -2.071 -18.672 1.00 97.81 167 LEU A O 1
ATOM 1167 N N . THR A 1 168 ? -4.708 -3.569 -17.369 1.00 97.31 168 THR A N 1
ATOM 1168 C CA . THR A 1 168 ? -5.897 -3.971 -16.606 1.00 97.31 168 THR A CA 1
ATOM 1169 C C . THR A 1 168 ? -5.560 -4.058 -15.119 1.00 97.31 168 THR A C 1
ATOM 1171 O O . THR A 1 168 ? -4.422 -3.790 -14.726 1.00 97.31 168 THR A O 1
ATOM 1174 N N . CYS A 1 169 ? -6.546 -4.372 -14.278 1.00 98.00 169 CYS A N 1
ATOM 1175 C CA . CYS A 1 169 ? -6.353 -4.498 -12.839 1.00 98.00 169 CYS A CA 1
ATOM 1176 C C . CYS A 1 169 ? -6.512 -5.942 -12.371 1.00 98.00 169 CYS A C 1
ATOM 1178 O O . CYS A 1 169 ? -7.473 -6.620 -12.739 1.00 98.00 169 CYS A O 1
ATOM 1180 N N . LYS A 1 170 ? -5.581 -6.411 -11.537 1.00 97.44 170 LYS A N 1
ATOM 1181 C CA . LYS A 1 170 ? -5.674 -7.728 -10.901 1.00 97.44 170 LYS A CA 1
ATOM 1182 C C . LYS A 1 170 ? -6.621 -7.695 -9.695 1.00 97.44 170 LYS A C 1
ATOM 1184 O O . LYS A 1 170 ? -6.785 -6.642 -9.085 1.00 97.44 170 LYS A O 1
ATOM 1189 N N . PRO A 1 171 ? -7.136 -8.857 -9.246 1.00 95.06 171 PRO A N 1
ATOM 1190 C CA . PRO A 1 171 ? -7.947 -8.954 -8.025 1.00 95.06 171 PRO A CA 1
ATOM 1191 C C . PRO A 1 171 ? -7.236 -8.537 -6.729 1.00 95.06 171 PRO A C 1
ATOM 1193 O O . PRO A 1 171 ? -7.877 -8.437 -5.694 1.00 95.06 171 PRO A O 1
ATOM 1196 N N . ASN A 1 172 ? -5.914 -8.351 -6.761 1.00 94.12 172 ASN A N 1
ATOM 1197 C CA . ASN A 1 172 ? -5.125 -7.835 -5.643 1.00 94.12 172 ASN A CA 1
ATOM 1198 C C . ASN A 1 172 ? -4.788 -6.338 -5.791 1.00 94.12 172 ASN A C 1
ATOM 1200 O O . ASN A 1 172 ? -3.853 -5.867 -5.147 1.00 94.12 172 ASN A O 1
ATOM 1204 N N . CYS A 1 173 ? -5.496 -5.620 -6.670 1.00 96.69 173 CYS A N 1
ATOM 1205 C CA . CYS A 1 173 ? -5.369 -4.178 -6.897 1.00 96.69 173 CYS A CA 1
ATOM 1206 C C . CYS A 1 173 ? -3.969 -3.710 -7.316 1.00 96.69 173 CYS A C 1
ATOM 1208 O O . CYS A 1 173 ? -3.567 -2.559 -7.121 1.00 96.69 173 CYS A O 1
ATOM 1210 N N . MET A 1 174 ? -3.221 -4.628 -7.930 1.00 97.25 174 MET A N 1
ATOM 1211 C CA . MET A 1 174 ? -2.003 -4.333 -8.669 1.00 97.25 174 MET A CA 1
ATOM 1212 C C . MET A 1 174 ? -2.310 -4.252 -10.159 1.00 97.25 174 MET A C 1
ATOM 1214 O O . MET A 1 174 ? -3.179 -4.968 -10.667 1.00 97.25 174 MET A O 1
ATOM 1218 N N . PHE A 1 175 ? -1.543 -3.438 -10.879 1.00 97.75 175 PHE A N 1
ATOM 1219 C CA . PHE A 1 175 ? -1.632 -3.407 -12.331 1.00 97.75 175 PHE A CA 1
ATOM 1220 C C . PHE A 1 175 ? -1.328 -4.785 -12.932 1.00 97.75 175 PHE A C 1
ATOM 1222 O O . PHE A 1 175 ? -0.339 -5.444 -12.587 1.00 97.75 175 PHE A O 1
ATOM 1229 N N . ASP A 1 176 ? -2.165 -5.206 -13.875 1.00 97.56 176 ASP A N 1
ATOM 1230 C CA . ASP A 1 176 ? -1.864 -6.312 -14.765 1.00 97.56 176 ASP A CA 1
ATOM 1231 C C . ASP A 1 176 ? -1.284 -5.786 -16.073 1.00 97.56 176 ASP A C 1
ATOM 1233 O O . ASP A 1 176 ? -1.961 -5.133 -16.872 1.00 97.56 176 ASP A O 1
ATOM 1237 N N . VAL A 1 177 ? -0.007 -6.097 -16.275 1.00 96.81 177 VAL A N 1
ATOM 1238 C CA . VAL A 1 177 ? 0.759 -5.714 -17.458 1.00 96.81 177 VAL A CA 1
ATOM 1239 C C . VAL A 1 177 ? 0.903 -6.857 -18.463 1.00 96.81 177 VAL A C 1
ATOM 1241 O O . VAL A 1 177 ? 1.633 -6.716 -19.438 1.00 96.81 177 VAL A O 1
ATOM 1244 N N . ALA A 1 178 ? 0.233 -7.997 -18.256 1.00 96.44 178 ALA A N 1
ATOM 1245 C CA . ALA A 1 178 ? 0.375 -9.166 -19.126 1.00 96.44 178 ALA A CA 1
ATOM 1246 C C . ALA A 1 178 ? -0.049 -8.899 -20.582 1.00 96.44 178 ALA A C 1
ATOM 1248 O O . ALA A 1 178 ? 0.511 -9.491 -21.501 1.00 96.44 178 ALA A O 1
ATOM 1249 N N . ALA A 1 179 ? -1.014 -7.999 -20.794 1.00 96.62 179 ALA A N 1
ATOM 1250 C CA . ALA A 1 179 ? -1.467 -7.585 -22.121 1.00 96.62 179 ALA A CA 1
ATOM 1251 C C . ALA A 1 179 ? -0.770 -6.309 -22.637 1.00 96.62 179 ALA A C 1
ATOM 1253 O O . ALA A 1 179 ? -1.103 -5.828 -23.722 1.00 96.62 179 ALA A O 1
ATOM 1254 N N . CYS A 1 180 ? 0.199 -5.760 -21.895 1.00 96.50 180 CYS A N 1
ATOM 1255 C CA . CYS A 1 180 ? 1.004 -4.642 -22.372 1.00 96.50 180 CYS A CA 1
ATOM 1256 C C . CYS A 1 180 ? 1.939 -5.089 -23.498 1.00 96.50 180 CYS A C 1
ATOM 1258 O O . CYS A 1 180 ? 2.535 -6.164 -23.460 1.00 96.50 180 CYS A O 1
ATOM 1260 N N . THR A 1 181 ? 2.077 -4.237 -24.511 1.00 93.75 181 THR A N 1
ATOM 1261 C CA . THR A 1 181 ? 2.880 -4.514 -25.710 1.00 93.75 181 THR A CA 1
ATOM 1262 C C . THR A 1 181 ? 3.844 -3.365 -26.002 1.00 93.75 181 THR A C 1
ATOM 1264 O O . THR A 1 181 ? 3.936 -2.398 -25.246 1.00 93.75 181 THR A O 1
ATOM 1267 N N . GLY A 1 182 ? 4.598 -3.478 -27.096 1.00 90.69 182 GLY A N 1
ATOM 1268 C CA . GLY A 1 182 ? 5.558 -2.459 -27.525 1.00 90.69 182 GLY A CA 1
ATOM 1269 C C . GLY A 1 182 ? 6.945 -2.586 -26.900 1.00 90.69 182 GLY A C 1
ATOM 1270 O O . GLY A 1 182 ? 7.814 -1.818 -27.288 1.00 90.69 182 GLY A O 1
ATOM 1271 N N . GLY A 1 183 ? 7.156 -3.553 -26.001 1.00 92.44 183 GLY A N 1
ATOM 1272 C CA . GLY A 1 183 ? 8.411 -3.732 -25.270 1.00 92.44 183 GLY A CA 1
ATOM 1273 C C . GLY A 1 183 ? 8.576 -2.734 -24.124 1.00 92.44 183 GLY A C 1
ATOM 1274 O O . GLY A 1 183 ? 7.708 -1.880 -23.896 1.00 92.44 183 GLY A O 1
ATOM 1275 N N . ARG A 1 184 ? 9.671 -2.871 -23.381 1.00 93.81 184 ARG A N 1
ATOM 1276 C CA . ARG A 1 184 ? 10.076 -1.958 -22.306 1.00 93.81 184 ARG A CA 1
ATOM 1277 C C . ARG A 1 184 ? 11.582 -2.020 -22.098 1.00 93.81 184 ARG A C 1
ATOM 1279 O O . ARG A 1 184 ? 12.179 -3.073 -22.289 1.00 93.81 184 ARG A O 1
ATOM 1286 N N . CYS A 1 185 ? 12.129 -0.955 -21.525 1.00 93.56 185 CYS A N 1
ATOM 1287 C CA . CYS A 1 185 ? 13.525 -0.958 -21.129 1.00 93.56 185 CYS A CA 1
ATOM 1288 C C . CYS A 1 185 ? 13.829 -2.078 -20.123 1.00 93.56 185 CYS A C 1
ATOM 1290 O O . CYS A 1 185 ? 13.172 -2.184 -19.080 1.00 93.56 185 CYS A O 1
ATOM 1292 N N . GLY A 1 186 ? 14.837 -2.895 -20.425 1.00 93.12 186 GLY A N 1
ATOM 1293 C CA . GLY A 1 186 ? 15.250 -4.022 -19.593 1.00 93.12 186 GLY A CA 1
ATOM 1294 C C . GLY A 1 186 ? 14.482 -5.314 -19.883 1.00 93.12 186 GLY A C 1
ATOM 1295 O O . GLY A 1 186 ? 14.493 -6.224 -19.050 1.00 93.12 186 GLY A O 1
ATOM 1296 N N . ASP A 1 187 ? 13.782 -5.411 -21.019 1.00 92.88 187 ASP A N 1
ATOM 1297 C CA . ASP A 1 187 ? 13.189 -6.666 -21.498 1.00 92.88 187 ASP A CA 1
ATOM 1298 C C . ASP A 1 187 ? 14.187 -7.547 -22.268 1.00 92.88 187 ASP A C 1
ATOM 1300 O O . ASP A 1 187 ? 13.886 -8.688 -22.633 1.00 92.88 187 ASP A O 1
ATOM 1304 N N . GLY A 1 188 ? 15.413 -7.053 -22.440 1.00 92.62 188 GLY A N 1
ATOM 1305 C CA . GLY A 1 188 ? 16.486 -7.748 -23.119 1.00 92.62 188 GLY A CA 1
ATOM 1306 C C . GLY A 1 188 ? 16.361 -7.679 -24.635 1.00 92.62 188 GLY A C 1
ATOM 1307 O O . GLY A 1 188 ? 17.029 -8.460 -25.313 1.00 92.62 188 GLY A O 1
ATOM 1308 N N . VAL A 1 189 ? 15.548 -6.799 -25.207 1.00 92.38 189 VAL A N 1
ATOM 1309 C CA . VAL A 1 189 ? 15.431 -6.587 -26.651 1.00 92.38 189 VAL A CA 1
ATOM 1310 C C . VAL A 1 189 ? 15.515 -5.095 -26.913 1.00 92.38 189 VAL A C 1
ATOM 1312 O O . VAL A 1 189 ? 14.756 -4.342 -26.344 1.00 92.38 189 VAL A O 1
ATOM 1315 N N . ILE A 1 190 ? 16.392 -4.671 -27.830 1.00 93.19 190 ILE A N 1
ATOM 1316 C CA . ILE A 1 190 ? 16.443 -3.256 -28.219 1.00 93.19 190 ILE A CA 1
ATOM 1317 C C . ILE A 1 190 ? 15.171 -2.918 -29.002 1.00 93.19 190 ILE A C 1
ATOM 1319 O O . ILE A 1 190 ? 15.058 -3.245 -30.189 1.00 93.19 190 ILE A O 1
ATOM 1323 N N . ASN A 1 191 ? 14.217 -2.289 -28.327 1.00 90.94 191 ASN A N 1
ATOM 1324 C CA . ASN A 1 191 ? 12.954 -1.840 -28.902 1.00 90.94 191 ASN A CA 1
ATOM 1325 C C . ASN A 1 191 ? 13.137 -0.526 -29.683 1.00 90.94 191 ASN A C 1
ATOM 1327 O O . ASN A 1 191 ? 14.151 0.156 -29.569 1.00 90.94 191 ASN A O 1
ATOM 1331 N N . ALA A 1 192 ? 12.147 -0.129 -30.490 1.00 82.00 192 ALA A N 1
ATOM 1332 C CA . ALA A 1 192 ? 12.286 0.996 -31.430 1.00 82.00 192 ALA A CA 1
ATOM 1333 C C . ALA A 1 192 ? 12.685 2.344 -30.789 1.00 82.00 192 ALA A C 1
ATOM 1335 O O . ALA A 1 192 ? 13.272 3.189 -31.464 1.00 82.00 192 ALA A O 1
ATOM 1336 N N . LEU A 1 193 ? 12.355 2.558 -29.511 1.00 85.12 193 LEU A N 1
ATOM 1337 C CA . LEU A 1 193 ? 12.676 3.783 -28.767 1.00 85.12 193 LEU A CA 1
ATOM 1338 C C . LEU A 1 193 ? 13.981 3.684 -27.958 1.00 85.12 193 LEU A C 1
ATOM 1340 O O . LEU A 1 193 ? 14.397 4.670 -27.351 1.00 85.12 193 LEU A O 1
ATOM 1344 N N . GLU A 1 194 ? 14.634 2.525 -27.950 1.00 94.00 194 GLU A N 1
ATOM 1345 C CA . GLU A 1 194 ? 15.812 2.244 -27.136 1.00 94.00 194 GLU A CA 1
ATOM 1346 C C . GLU A 1 194 ? 17.108 2.384 -27.935 1.00 94.00 194 GLU A C 1
ATOM 1348 O O . GLU A 1 194 ? 17.197 2.046 -29.116 1.00 94.00 194 GLU A O 1
ATOM 1353 N N . GLN A 1 195 ? 18.162 2.848 -27.269 1.00 92.69 195 GLN A N 1
ATOM 1354 C CA . GLN A 1 195 ? 19.515 2.846 -27.832 1.00 92.69 195 GLN A CA 1
ATOM 1355 C C . GLN A 1 195 ? 20.318 1.607 -27.400 1.00 92.69 195 GLN A C 1
ATOM 1357 O O . GLN A 1 195 ? 21.323 1.247 -28.025 1.00 92.69 195 GLN A O 1
ATOM 1362 N N . CYS A 1 196 ? 19.892 0.981 -26.307 1.00 94.06 196 CYS A N 1
ATOM 1363 C CA . CYS A 1 196 ? 20.480 -0.188 -25.676 1.00 94.06 196 CYS A CA 1
ATOM 1364 C C . CYS A 1 196 ? 19.441 -0.846 -24.760 1.00 94.06 196 CYS A C 1
ATOM 1366 O O . CYS A 1 196 ? 18.517 -0.168 -24.332 1.00 94.06 196 CYS A O 1
ATOM 1368 N N . ASP A 1 197 ? 19.641 -2.116 -24.415 1.00 94.06 197 ASP A N 1
ATOM 1369 C CA . ASP A 1 197 ? 18.895 -2.802 -23.356 1.00 94.06 197 ASP A CA 1
ATOM 1370 C C . ASP A 1 197 ? 19.876 -3.646 -22.533 1.00 94.06 197 ASP A C 1
ATOM 1372 O O . ASP A 1 197 ? 20.457 -4.625 -23.022 1.00 94.06 197 ASP A O 1
ATOM 1376 N N . GLY A 1 198 ? 20.126 -3.220 -21.293 1.00 90.00 198 GLY A N 1
ATOM 1377 C CA . GLY A 1 198 ? 21.102 -3.851 -20.411 1.00 90.00 198 GLY A CA 1
ATOM 1378 C C . GLY A 1 198 ? 22.495 -3.904 -21.048 1.00 90.00 198 GLY A C 1
ATOM 1379 O O . GLY A 1 198 ? 23.161 -2.883 -21.211 1.00 90.00 198 GLY A O 1
ATOM 1380 N N . ALA A 1 199 ? 22.950 -5.109 -21.404 1.00 89.38 199 ALA A N 1
ATOM 1381 C CA . ALA A 1 199 ? 24.240 -5.332 -22.066 1.00 89.38 199 ALA A CA 1
ATOM 1382 C C . ALA A 1 199 ? 24.159 -5.354 -23.606 1.00 89.38 199 ALA A C 1
ATOM 1384 O O . ALA A 1 199 ? 25.178 -5.547 -24.274 1.00 89.38 199 ALA A O 1
ATOM 1385 N N . LYS A 1 200 ? 22.966 -5.197 -24.189 1.00 92.69 200 LYS A N 1
ATOM 1386 C CA . LYS A 1 200 ? 22.764 -5.165 -25.639 1.00 92.69 200 LYS A CA 1
ATOM 1387 C C . LYS A 1 200 ? 22.859 -3.732 -26.135 1.00 92.69 200 LYS A C 1
ATOM 1389 O O . LYS A 1 200 ? 22.169 -2.848 -25.642 1.00 92.69 200 LYS A O 1
ATOM 1394 N N . PHE A 1 201 ? 23.674 -3.518 -27.160 1.00 92.81 201 PHE A N 1
ATOM 1395 C CA . PHE A 1 201 ? 23.858 -2.215 -27.791 1.00 92.81 201 PHE A CA 1
ATOM 1396 C C . PHE A 1 201 ? 23.711 -2.353 -29.303 1.00 92.81 201 PHE A C 1
ATOM 1398 O O . PHE A 1 201 ? 24.237 -3.294 -29.895 1.00 92.81 201 PHE A O 1
ATOM 1405 N N . ALA A 1 202 ? 23.046 -1.388 -29.940 1.00 88.31 202 ALA A N 1
ATOM 1406 C CA . ALA A 1 202 ? 22.965 -1.315 -31.402 1.00 88.31 202 ALA A CA 1
ATOM 1407 C C . ALA A 1 202 ? 24.273 -0.800 -32.043 1.00 88.31 202 ALA A C 1
ATOM 1409 O O . ALA A 1 202 ? 24.411 -0.761 -33.264 1.00 88.31 202 ALA A O 1
ATOM 1410 N N . THR A 1 203 ? 25.237 -0.369 -31.225 1.00 91.19 203 THR A N 1
ATOM 1411 C CA . THR A 1 203 ? 26.518 0.196 -31.652 1.00 91.19 203 THR A CA 1
ATOM 1412 C C . THR A 1 203 ? 27.617 -0.120 -30.636 1.00 91.19 203 THR A C 1
ATOM 1414 O O . THR A 1 203 ? 27.367 -0.698 -29.582 1.00 91.19 203 THR A O 1
ATOM 1417 N N . THR A 1 204 ? 28.856 0.249 -30.948 1.00 91.81 204 THR A N 1
ATOM 1418 C CA . THR A 1 204 ? 30.015 0.089 -30.061 1.00 91.81 204 THR A CA 1
ATOM 1419 C C . THR A 1 204 ? 30.822 1.380 -30.006 1.00 91.81 204 THR A C 1
ATOM 1421 O O . THR A 1 204 ? 30.760 2.204 -30.922 1.00 91.81 204 THR A O 1
ATOM 1424 N N . CYS A 1 205 ? 31.650 1.544 -28.969 1.00 92.50 205 CYS A N 1
ATOM 1425 C CA . CYS A 1 205 ? 32.585 2.669 -28.879 1.00 92.50 205 CYS A CA 1
ATOM 1426 C C . CYS A 1 205 ? 33.447 2.804 -30.147 1.00 92.50 205 CYS A C 1
ATOM 1428 O O . CYS A 1 205 ? 33.621 3.910 -30.657 1.00 92.50 205 CYS A O 1
ATOM 1430 N N . ALA A 1 206 ? 33.903 1.683 -30.718 1.00 90.38 206 ALA A N 1
ATOM 1431 C CA . ALA A 1 206 ? 34.679 1.671 -31.954 1.00 90.38 206 ALA A CA 1
ATOM 1432 C C . ALA A 1 206 ? 33.887 2.208 -33.161 1.00 90.38 206 ALA A C 1
ATOM 1434 O O . ALA A 1 206 ? 34.396 3.067 -33.880 1.00 90.38 206 ALA A O 1
ATOM 1435 N N . LEU A 1 207 ? 32.633 1.772 -33.349 1.00 90.50 207 LEU A N 1
ATOM 1436 C CA . LEU A 1 207 ? 31.763 2.248 -34.438 1.00 90.50 207 LEU A CA 1
ATOM 1437 C C . LEU A 1 207 ? 31.419 3.740 -34.309 1.00 90.50 207 LEU A C 1
ATOM 1439 O O . LEU A 1 207 ? 31.253 4.428 -35.313 1.00 90.50 207 LEU A O 1
ATOM 1443 N N . MET A 1 208 ? 31.378 4.268 -33.083 1.00 90.62 208 MET A N 1
ATOM 1444 C CA . MET A 1 208 ? 31.193 5.701 -32.821 1.00 90.62 208 MET A CA 1
ATOM 1445 C C . MET A 1 208 ? 32.485 6.528 -32.965 1.00 90.62 208 MET A C 1
ATOM 1447 O O . MET A 1 208 ? 32.465 7.746 -32.787 1.00 90.62 208 MET A O 1
ATOM 1451 N N . GLY A 1 209 ? 33.605 5.892 -33.324 1.00 90.00 209 GLY A N 1
ATOM 1452 C CA . GLY A 1 209 ? 34.891 6.542 -33.578 1.00 90.00 209 GLY A CA 1
ATOM 1453 C C . GLY A 1 209 ? 35.865 6.529 -32.399 1.00 90.00 209 GLY A C 1
ATOM 1454 O O . GLY A 1 209 ? 36.947 7.093 -32.526 1.00 90.00 209 GLY A O 1
ATOM 1455 N N . PHE A 1 210 ? 35.530 5.887 -31.281 1.00 91.06 210 PHE A N 1
ATOM 1456 C CA . PHE A 1 210 ? 36.421 5.675 -30.134 1.00 91.06 210 PHE A CA 1
ATOM 1457 C C . PHE A 1 210 ? 37.126 4.315 -30.257 1.00 91.06 210 PHE A C 1
ATOM 1459 O O . PHE A 1 210 ? 36.928 3.406 -29.449 1.00 91.06 210 PHE A O 1
ATOM 1466 N N . ALA A 1 211 ? 37.909 4.142 -31.324 1.00 90.56 211 ALA A N 1
ATOM 1467 C CA . ALA A 1 211 ? 38.613 2.890 -31.593 1.00 90.56 211 ALA A CA 1
ATOM 1468 C C . ALA A 1 211 ? 39.608 2.550 -30.467 1.00 90.56 211 ALA A C 1
ATOM 1470 O O . ALA A 1 211 ? 40.352 3.418 -30.011 1.00 90.56 211 ALA A O 1
ATOM 1471 N N . GLY A 1 212 ? 39.623 1.288 -30.030 1.00 87.00 212 GLY A N 1
ATOM 1472 C CA . GLY A 1 212 ? 40.511 0.795 -28.970 1.00 87.00 212 GLY A CA 1
ATOM 1473 C C . GLY A 1 212 ? 40.082 1.136 -27.538 1.00 87.00 212 GLY A C 1
ATOM 1474 O O . GLY A 1 212 ? 40.841 0.848 -26.619 1.00 87.00 212 GLY A O 1
ATOM 1475 N N . ALA A 1 213 ? 38.914 1.759 -27.324 1.00 90.06 213 ALA A N 1
ATOM 1476 C CA . ALA A 1 213 ? 38.413 2.031 -25.974 1.00 90.06 213 ALA A CA 1
ATOM 1477 C C . ALA A 1 213 ? 38.426 0.757 -25.107 1.00 90.06 213 ALA A C 1
ATOM 1479 O O . ALA A 1 213 ? 37.989 -0.305 -25.549 1.00 90.06 213 ALA A O 1
ATOM 1480 N N . MET A 1 214 ? 38.932 0.880 -23.879 1.00 86.56 214 MET A N 1
ATOM 1481 C CA . MET A 1 214 ? 39.067 -0.228 -22.931 1.00 86.56 214 MET A CA 1
ATOM 1482 C C . MET A 1 214 ? 37.756 -0.562 -22.223 1.00 86.56 214 MET A C 1
ATOM 1484 O O . MET A 1 214 ? 37.548 -1.695 -21.797 1.00 86.56 214 MET A O 1
ATOM 1488 N N . SER A 1 215 ? 36.876 0.426 -22.080 1.00 85.81 215 SER A N 1
ATOM 1489 C CA . SER A 1 215 ? 35.543 0.258 -21.512 1.00 85.81 215 SER A CA 1
ATOM 1490 C C . SER A 1 215 ? 34.468 0.408 -22.587 1.00 85.81 215 SER A C 1
ATOM 1492 O O . SER A 1 215 ? 34.593 1.201 -23.524 1.00 85.81 215 SER A O 1
ATOM 1494 N N . GLY A 1 216 ? 33.416 -0.401 -22.455 1.00 86.06 216 GLY A N 1
ATOM 1495 C CA . GLY A 1 216 ? 32.277 -0.418 -23.367 1.00 86.06 216 GLY A CA 1
ATOM 1496 C C . GLY A 1 216 ? 31.249 0.676 -23.082 1.00 86.06 216 GLY A C 1
ATOM 1497 O O . GLY A 1 216 ? 31.390 1.494 -22.171 1.00 86.06 216 GLY A O 1
ATOM 1498 N N . LEU A 1 217 ? 30.177 0.673 -23.872 1.00 91.75 217 LEU A N 1
ATOM 1499 C CA . LEU A 1 217 ? 28.993 1.478 -23.587 1.00 91.75 217 LEU A CA 1
ATOM 1500 C C . LEU A 1 217 ? 28.323 0.989 -22.297 1.00 91.75 217 LEU A C 1
ATOM 1502 O O . LEU A 1 217 ? 28.321 -0.205 -22.004 1.00 91.75 217 LEU A O 1
ATOM 1506 N N . SER A 1 218 ? 27.758 1.920 -21.535 1.00 90.94 218 SER A N 1
ATOM 1507 C CA . SER A 1 218 ? 26.886 1.629 -20.396 1.00 90.94 218 SER A CA 1
ATOM 1508 C C . SER A 1 218 ? 25.463 2.049 -20.739 1.00 90.94 218 SER A C 1
ATOM 1510 O O . SER A 1 218 ? 25.251 3.194 -21.150 1.00 90.94 218 SER A O 1
ATOM 1512 N N . CYS A 1 219 ? 24.507 1.143 -20.557 1.00 93.31 219 CYS A N 1
ATOM 1513 C CA . CYS A 1 219 ? 23.092 1.445 -20.719 1.00 93.31 219 CYS A CA 1
ATOM 1514 C C . CYS A 1 219 ? 22.520 1.999 -19.410 1.00 93.31 219 CYS A C 1
ATOM 1516 O O . CYS A 1 219 ? 22.841 1.486 -18.340 1.00 93.31 219 CYS A O 1
ATOM 1518 N N . SER A 1 220 ? 21.719 3.058 -19.489 1.00 92.56 220 SER A N 1
ATOM 1519 C CA . SER A 1 220 ? 20.978 3.595 -18.341 1.00 92.56 220 SER A CA 1
ATOM 1520 C C . SER A 1 220 ? 19.625 2.901 -18.167 1.00 92.56 220 SER A C 1
ATOM 1522 O O . SER A 1 220 ? 19.140 2.247 -19.088 1.00 92.56 220 SER A O 1
ATOM 1524 N N . ASP A 1 221 ? 18.971 3.132 -17.027 1.00 90.62 221 ASP A N 1
ATOM 1525 C CA . ASP A 1 221 ? 17.622 2.616 -16.732 1.00 90.62 221 ASP A CA 1
ATOM 1526 C C . ASP A 1 221 ? 16.527 3.181 -17.657 1.00 90.62 221 ASP A C 1
ATOM 1528 O O . ASP A 1 221 ? 15.403 2.689 -17.672 1.00 90.62 221 ASP A O 1
ATOM 1532 N N . SER A 1 222 ? 16.839 4.219 -18.442 1.00 89.62 222 SER A N 1
ATOM 1533 C CA . SER A 1 222 ? 15.964 4.758 -19.491 1.00 89.62 222 SER A CA 1
ATOM 1534 C C . SER A 1 222 ? 16.328 4.256 -20.893 1.00 89.62 222 SER A C 1
ATOM 1536 O O . SER A 1 222 ? 15.868 4.818 -21.886 1.00 89.62 222 SER A O 1
ATOM 1538 N N . CYS A 1 223 ? 17.172 3.222 -20.988 1.00 93.81 223 CYS A N 1
ATOM 1539 C CA . CYS A 1 223 ? 17.631 2.607 -22.236 1.00 93.81 223 CYS A CA 1
ATOM 1540 C C . CYS A 1 223 ? 18.304 3.587 -23.206 1.00 93.81 223 CYS A C 1
ATOM 1542 O O . CYS A 1 223 ? 18.277 3.450 -24.433 1.00 93.81 223 CYS A O 1
ATOM 1544 N N . THR A 1 224 ? 18.965 4.585 -22.622 1.00 93.12 224 THR A N 1
ATOM 1545 C CA . THR A 1 224 ? 19.875 5.497 -23.312 1.00 93.12 224 THR A CA 1
ATOM 1546 C C . THR A 1 224 ? 21.306 5.174 -22.910 1.00 93.12 224 THR A C 1
ATOM 1548 O O . THR A 1 224 ? 21.564 4.836 -21.751 1.00 93.12 224 THR A O 1
ATOM 1551 N N . PHE A 1 225 ? 22.251 5.274 -23.843 1.00 92.12 225 PHE A N 1
ATOM 1552 C CA . PHE A 1 225 ? 23.669 5.144 -23.518 1.00 92.12 225 PHE A CA 1
ATOM 1553 C C . PHE A 1 225 ? 24.368 6.496 -23.621 1.00 92.12 225 PHE A C 1
ATOM 1555 O O . PHE A 1 225 ? 23.937 7.414 -24.317 1.00 92.12 225 PHE A O 1
ATOM 1562 N N . THR A 1 226 ? 25.514 6.598 -22.959 1.00 88.81 226 THR A N 1
ATOM 1563 C CA . THR A 1 226 ? 26.420 7.738 -23.094 1.00 88.81 226 THR A CA 1
ATOM 1564 C C . THR A 1 226 ? 27.772 7.275 -23.619 1.00 88.81 226 THR A C 1
ATOM 1566 O O . THR A 1 226 ? 28.256 6.197 -23.287 1.00 88.81 226 THR A O 1
ATOM 1569 N N . THR A 1 227 ? 28.421 8.114 -24.424 1.00 88.44 227 THR A N 1
ATOM 1570 C CA . THR A 1 227 ? 29.791 7.866 -24.903 1.00 88.44 227 THR A CA 1
ATOM 1571 C C . THR A 1 227 ? 30.851 8.230 -23.863 1.00 88.44 227 THR A C 1
ATOM 1573 O O . THR A 1 227 ? 32.042 8.037 -24.100 1.00 88.44 227 THR A O 1
ATOM 1576 N N . THR A 1 228 ? 30.457 8.749 -22.694 1.00 89.12 228 THR A N 1
ATOM 1577 C CA . THR A 1 228 ? 31.390 9.029 -21.590 1.00 89.12 228 THR A CA 1
ATOM 1578 C C . THR A 1 228 ? 32.030 7.765 -21.031 1.00 89.12 228 THR A C 1
ATOM 1580 O O . THR A 1 228 ? 33.111 7.858 -20.462 1.00 89.12 228 THR A O 1
ATOM 1583 N N . SER A 1 229 ? 31.414 6.597 -21.225 1.00 89.25 229 SER A N 1
ATOM 1584 C CA . SER A 1 229 ? 31.990 5.312 -20.835 1.00 89.25 229 SER A CA 1
ATOM 1585 C C . SER A 1 229 ? 32.990 4.758 -21.858 1.00 89.25 229 SER A C 1
ATOM 1587 O O . SER A 1 229 ? 33.645 3.768 -21.563 1.00 89.25 229 SER A O 1
ATOM 1589 N N . CYS A 1 230 ? 33.167 5.380 -23.031 1.00 92.62 230 CYS A N 1
ATOM 1590 C CA . CYS A 1 230 ? 34.167 4.976 -24.027 1.00 92.62 230 CYS A CA 1
ATOM 1591 C C . CYS A 1 230 ? 35.556 5.531 -23.671 1.00 92.62 230 CYS A C 1
ATOM 1593 O O . CYS A 1 230 ? 36.051 6.472 -24.301 1.00 92.62 230 CYS A O 1
ATOM 1595 N N . LEU A 1 231 ? 36.170 4.979 -22.626 1.00 92.31 231 LEU A N 1
ATOM 1596 C CA . LEU A 1 231 ? 37.430 5.464 -22.071 1.00 92.31 231 LEU A CA 1
ATOM 1597 C C . LEU A 1 231 ? 38.622 4.654 -22.588 1.00 92.31 231 LEU A C 1
ATOM 1599 O O . LEU A 1 231 ? 38.542 3.447 -22.803 1.00 92.31 231 LEU A O 1
ATOM 1603 N N . CYS A 1 232 ? 39.743 5.343 -22.779 1.00 91.50 232 CYS A N 1
ATOM 1604 C CA . CYS A 1 232 ? 41.041 4.755 -23.093 1.00 91.50 232 CYS A CA 1
ATOM 1605 C C . CYS A 1 232 ? 41.869 4.476 -21.835 1.00 91.50 232 CYS A C 1
ATOM 1607 O O . CYS A 1 232 ? 42.678 3.564 -21.831 1.00 91.50 232 CYS A O 1
ATOM 1609 N N . SER A 1 233 ? 41.671 5.247 -20.767 1.00 86.81 233 SER A N 1
ATOM 1610 C CA . SER A 1 233 ? 42.271 5.045 -19.443 1.00 86.81 233 SER A CA 1
ATOM 1611 C C . SER A 1 233 ? 41.383 5.706 -18.383 1.00 86.81 233 SER A C 1
ATOM 1613 O O . SER A 1 233 ? 40.337 6.263 -18.724 1.00 86.81 233 SER A O 1
ATOM 1615 N N . ALA A 1 234 ? 41.745 5.628 -17.097 1.00 82.62 234 ALA A N 1
ATOM 1616 C CA . ALA A 1 234 ? 40.931 6.164 -16.003 1.00 82.62 234 ALA A CA 1
ATOM 1617 C C . ALA A 1 234 ? 40.585 7.654 -16.221 1.00 82.62 234 ALA A C 1
ATOM 1619 O O . ALA A 1 234 ? 41.416 8.538 -16.036 1.00 82.62 234 ALA A O 1
ATOM 1620 N N . GLY A 1 235 ? 39.346 7.919 -16.649 1.00 82.00 235 GLY A N 1
ATOM 1621 C CA . GLY A 1 235 ? 38.818 9.263 -16.905 1.00 82.00 235 GLY A CA 1
ATOM 1622 C C . GLY A 1 235 ? 39.214 9.916 -18.237 1.00 82.00 235 GLY A C 1
ATOM 1623 O O . GLY A 1 235 ? 38.771 11.034 -18.499 1.00 82.00 235 GLY A O 1
ATOM 1624 N N . ALA A 1 236 ? 39.992 9.259 -19.105 1.00 87.81 236 ALA A N 1
ATOM 1625 C CA . ALA A 1 236 ? 40.437 9.842 -20.374 1.00 87.81 236 ALA A CA 1
ATOM 1626 C C . ALA A 1 236 ? 39.833 9.128 -21.590 1.00 87.81 236 ALA A C 1
ATOM 1628 O O . ALA A 1 236 ? 39.868 7.902 -21.693 1.00 87.81 236 ALA A O 1
ATOM 1629 N N . ARG A 1 237 ? 39.326 9.908 -22.553 1.00 90.69 237 ARG A N 1
ATOM 1630 C CA . ARG A 1 237 ? 38.805 9.426 -23.843 1.00 90.69 237 ARG A CA 1
ATOM 1631 C C . ARG A 1 237 ? 39.576 10.026 -25.007 1.00 90.69 237 ARG A C 1
ATOM 1633 O O . ARG A 1 237 ? 39.910 11.210 -24.993 1.00 90.69 237 ARG A O 1
ATOM 1640 N N . CYS A 1 238 ? 39.801 9.217 -26.034 1.00 91.44 238 CYS A N 1
ATOM 1641 C CA . CYS A 1 238 ? 40.411 9.680 -27.272 1.00 91.44 238 CY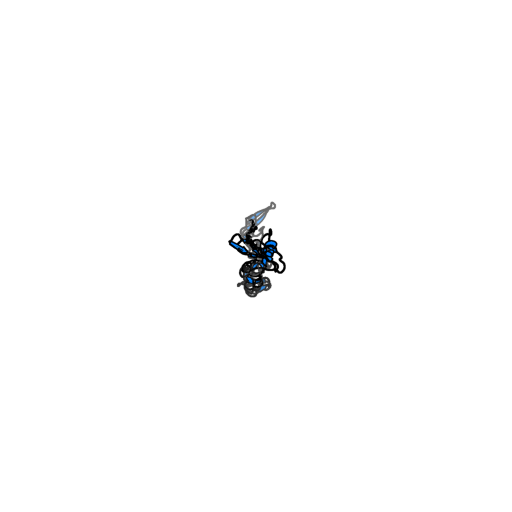S A CA 1
ATOM 1642 C C . CYS A 1 238 ? 39.409 10.470 -28.109 1.00 91.44 238 CYS A C 1
ATOM 1644 O O . CYS A 1 238 ? 38.201 10.230 -28.051 1.00 91.44 238 CYS A O 1
ATOM 1646 N N . LYS A 1 239 ? 39.902 11.432 -28.889 1.00 92.44 239 LYS A N 1
ATOM 1647 C CA . LYS A 1 239 ? 39.053 12.196 -29.805 1.00 92.44 239 LYS A CA 1
ATOM 1648 C C . LYS A 1 239 ? 38.472 11.259 -30.865 1.00 92.44 239 LYS A C 1
ATOM 1650 O O . LYS A 1 239 ? 39.218 10.621 -31.608 1.00 92.44 239 LYS A O 1
ATOM 1655 N N . ALA A 1 240 ? 37.143 11.208 -30.951 1.00 91.69 240 ALA A N 1
ATOM 1656 C CA . ALA A 1 240 ? 36.445 10.340 -31.893 1.00 91.69 240 ALA A CA 1
ATOM 1657 C C . ALA A 1 240 ? 36.944 10.557 -33.332 1.00 91.69 240 ALA A C 1
ATOM 1659 O O . ALA A 1 240 ? 37.181 11.694 -33.748 1.00 91.69 240 ALA A O 1
ATOM 1660 N N . LYS A 1 241 ? 37.102 9.462 -34.084 1.00 90.75 241 LYS A N 1
ATOM 1661 C CA . LYS A 1 241 ? 37.522 9.396 -35.500 1.00 90.75 241 LYS A CA 1
ATOM 1662 C C . LYS A 1 241 ? 38.927 9.931 -35.818 1.00 90.75 241 LYS A C 1
ATOM 1664 O O . LYS A 1 241 ? 39.398 9.717 -36.925 1.00 90.75 241 LYS A O 1
ATOM 1669 N N . THR A 1 242 ? 39.593 10.608 -34.884 1.00 92.50 242 THR A N 1
ATOM 1670 C CA . THR A 1 242 ? 40.905 11.255 -35.091 1.00 92.50 242 THR A CA 1
ATOM 1671 C C . THR A 1 242 ? 42.005 10.628 -34.245 1.00 92.50 242 THR A C 1
ATOM 1673 O O . THR A 1 242 ? 43.183 10.747 -34.576 1.00 92.50 242 THR A O 1
ATOM 1676 N N . GLN A 1 243 ? 41.640 9.946 -33.160 1.00 93.31 243 GLN A N 1
ATOM 1677 C CA . GLN A 1 243 ? 42.559 9.228 -32.291 1.00 93.31 243 GLN A CA 1
ATOM 1678 C C . GLN A 1 243 ? 42.028 7.823 -31.988 1.00 93.31 243 GLN A C 1
ATOM 1680 O O . GLN A 1 243 ? 40.819 7.621 -31.872 1.00 93.31 243 GLN A O 1
ATOM 1685 N N . ARG A 1 244 ? 42.938 6.862 -31.817 1.00 91.62 244 ARG A N 1
ATOM 1686 C CA . ARG A 1 244 ? 42.651 5.520 -31.299 1.00 91.62 244 ARG A CA 1
ATOM 1687 C C . ARG A 1 244 ? 43.391 5.299 -29.986 1.00 91.62 244 ARG A C 1
ATOM 1689 O O . ARG A 1 244 ? 44.455 5.878 -29.774 1.00 91.62 244 ARG A O 1
ATOM 1696 N N . CYS A 1 245 ? 42.819 4.487 -29.112 1.00 93.25 245 CYS A N 1
ATOM 1697 C CA . CYS A 1 245 ? 43.475 4.077 -27.884 1.00 93.25 245 CYS A CA 1
ATOM 1698 C C . CYS A 1 245 ? 44.448 2.931 -28.170 1.00 93.25 245 CYS A C 1
ATOM 1700 O O . CYS A 1 245 ? 44.081 1.948 -28.817 1.00 93.25 245 CYS A O 1
ATOM 1702 N N . GLU A 1 246 ? 45.674 3.062 -27.683 1.00 91.88 246 GLU A N 1
ATOM 1703 C CA . GLU A 1 246 ? 46.693 2.019 -27.719 1.00 91.88 246 GLU A CA 1
ATOM 1704 C C . GLU A 1 246 ? 47.256 1.815 -26.318 1.00 91.88 246 GLU A C 1
ATOM 1706 O O . GLU A 1 246 ? 47.484 2.782 -25.589 1.00 91.88 246 GLU A O 1
ATOM 1711 N N . CYS A 1 247 ? 47.483 0.554 -25.961 1.00 89.50 247 CYS A N 1
ATOM 1712 C CA . CYS A 1 247 ? 48.044 0.159 -24.678 1.00 89.50 247 CYS A CA 1
ATOM 1713 C C . CYS A 1 247 ? 49.421 -0.471 -24.870 1.00 89.50 247 CYS A C 1
ATOM 1715 O O . CYS A 1 247 ? 49.621 -1.287 -25.774 1.00 89.50 247 CYS A O 1
ATOM 1717 N N . ASP A 1 248 ? 50.361 -0.112 -24.005 1.00 88.31 248 ASP A N 1
ATOM 1718 C CA . ASP A 1 248 ? 51.661 -0.760 -23.931 1.00 88.31 248 ASP A CA 1
ATOM 1719 C C . ASP A 1 248 ? 51.591 -2.089 -23.153 1.00 88.31 248 ASP A C 1
ATOM 1721 O O . ASP A 1 248 ? 50.596 -2.438 -22.514 1.00 88.31 248 ASP A O 1
ATOM 1725 N N . LYS A 1 249 ? 52.682 -2.861 -23.202 1.00 83.31 249 LYS A N 1
ATOM 1726 C CA . LYS A 1 249 ? 52.793 -4.143 -22.482 1.00 83.31 249 LYS A CA 1
ATOM 1727 C C . LYS A 1 249 ? 52.899 -3.984 -20.958 1.00 83.31 249 LYS A C 1
ATOM 1729 O O . LYS A 1 249 ? 52.873 -4.989 -20.256 1.00 83.31 249 LYS A O 1
ATOM 1734 N N . LEU A 1 250 ? 53.067 -2.757 -20.464 1.00 82.00 250 LEU A N 1
ATOM 1735 C CA . LEU A 1 250 ? 53.192 -2.418 -19.046 1.00 82.00 250 LEU A CA 1
ATOM 1736 C C . LEU A 1 250 ? 51.848 -1.955 -18.447 1.00 82.00 250 LEU A C 1
ATOM 1738 O O . LEU A 1 250 ? 51.781 -1.693 -17.249 1.00 82.00 250 LEU A O 1
ATOM 1742 N N . GLY A 1 251 ? 50.779 -1.901 -19.254 1.00 78.00 251 GLY A N 1
ATOM 1743 C CA . GLY A 1 251 ? 49.422 -1.540 -18.836 1.00 78.00 251 GLY A CA 1
ATOM 1744 C C . GLY A 1 251 ? 49.082 -0.052 -18.975 1.00 78.00 251 GLY A C 1
ATOM 1745 O O . GLY A 1 251 ? 47.999 0.363 -18.563 1.00 78.00 251 GLY A O 1
ATOM 1746 N N . GLY A 1 252 ? 49.973 0.761 -19.548 1.00 86.00 252 GLY A N 1
ATOM 1747 C CA . GLY A 1 252 ? 49.722 2.166 -19.851 1.00 86.00 252 GLY A CA 1
ATOM 1748 C C . GLY A 1 252 ? 48.957 2.322 -21.163 1.00 86.00 252 GLY A C 1
ATOM 1749 O O . GLY A 1 252 ? 49.416 1.859 -22.203 1.00 86.00 252 GLY A O 1
ATOM 1750 N N . CYS A 1 253 ? 47.807 2.997 -21.134 1.00 89.75 253 CYS A N 1
ATOM 1751 C CA . CYS A 1 253 ? 46.986 3.241 -22.322 1.00 89.75 253 CYS A CA 1
ATOM 1752 C C . CYS A 1 253 ? 46.859 4.734 -22.628 1.00 89.75 253 CYS A C 1
ATOM 1754 O O . CYS A 1 253 ? 46.634 5.550 -21.729 1.00 89.75 253 CYS A O 1
ATOM 1756 N N . GLY A 1 254 ? 46.991 5.091 -23.906 1.00 90.19 254 GLY A N 1
ATOM 1757 C CA . GLY A 1 254 ? 46.997 6.474 -24.372 1.00 90.19 254 GLY A CA 1
ATOM 1758 C C . GLY A 1 254 ? 46.409 6.652 -25.770 1.00 90.19 254 GLY A C 1
ATOM 1759 O O . GLY A 1 254 ? 46.193 5.699 -26.515 1.00 90.19 254 GLY A O 1
ATOM 1760 N N . CYS A 1 255 ? 46.134 7.908 -26.122 1.00 92.75 255 CYS A N 1
ATOM 1761 C CA . CYS A 1 255 ? 45.503 8.268 -27.388 1.00 92.75 255 CYS A CA 1
ATOM 1762 C C . CYS A 1 255 ? 46.534 8.604 -28.463 1.00 92.75 255 CYS A C 1
ATOM 1764 O O . CYS A 1 255 ? 47.295 9.562 -28.323 1.00 92.75 255 CYS A O 1
ATOM 1766 N N . VAL A 1 256 ? 46.497 7.867 -29.570 1.00 92.50 256 VAL A N 1
ATOM 1767 C CA . VAL A 1 256 ? 47.393 8.031 -30.719 1.00 92.50 256 VAL A CA 1
ATOM 1768 C C . VAL A 1 256 ? 46.590 8.523 -31.919 1.00 92.50 256 VAL A C 1
ATOM 1770 O O . VAL A 1 256 ? 45.475 8.061 -32.150 1.00 92.50 256 VAL A O 1
ATOM 1773 N N . ALA A 1 257 ? 47.125 9.480 -32.679 1.00 91.81 257 ALA A N 1
ATOM 1774 C CA . ALA A 1 257 ? 46.460 9.998 -33.873 1.00 91.81 257 ALA A CA 1
ATOM 1775 C C . ALA A 1 257 ? 46.327 8.913 -34.954 1.00 91.81 257 ALA A C 1
ATOM 1777 O O . ALA A 1 257 ? 47.284 8.194 -35.242 1.00 91.81 257 ALA A O 1
ATOM 1778 N N . VAL A 1 258 ? 45.149 8.825 -35.569 1.00 85.00 258 VAL A N 1
ATOM 1779 C CA . VAL A 1 258 ? 44.902 7.963 -36.729 1.00 85.00 258 VAL A CA 1
ATOM 1780 C C . VAL A 1 258 ? 45.195 8.797 -37.980 1.00 85.00 258 VAL A C 1
ATOM 1782 O O . VAL A 1 258 ? 44.652 9.894 -38.105 1.00 85.00 258 VAL A O 1
ATOM 1785 N N . ARG A 1 259 ? 46.112 8.332 -38.839 1.00 69.12 259 ARG A N 1
ATOM 1786 C CA . ARG A 1 259 ? 46.402 8.966 -40.138 1.00 69.12 259 ARG A CA 1
ATOM 1787 C C . ARG A 1 259 ? 45.362 8.585 -41.178 1.00 69.12 259 ARG A C 1
ATOM 1789 O O . ARG A 1 259 ? 44.886 7.431 -41.108 1.00 69.12 259 ARG A O 1
#

Radius of gyration: 47.66 Å; Cα contacts (8 Å, |Δi|>4): 531; chains: 1; bounding box: 116×29×166 Å

Secondary structure (DSSP, 8-state):
---PPPP------------------PEEPTTS-EEPTTEEE-TTSSSEEEHHHHHTTTTPPTT-EE--TTS--EEEETTEEEE--TTSSS--TT-S-BTTB-TT--GGGGT-S--TT-EE-TTS-EE-TT----TTSSS--TT-S-BTTB-TT--TTTTT-S--TT-EE-TTSSEE-TT--S--TTSSS--TT-SEETTEESS-TTTTT-TT-SS--EE-TTS-EEGGG--SBTTB-PPTTTEEEEE-TTS-EEEEE--